Protein AF-A0A9N9EXK7-F1 (afdb_monomer_lite)

Organism: NCBI:txid144679

pLDDT: mean 86.75, std 13.84, range [35.47, 98.44]

Foldseek 3Di:
DPDDDDPDFPDDPQPDWAFLAPVDPVGDTQTQEAPADQFQQAWQAQALLLLVCQQAVDRPDDSVDDDPDRTSSHRQLNRRCVRRVNDSVPVVNSSNLRHAHDCVRLVQVSVCVVVDPDDSPDDQPGSGDQQQSVCCVWQVGSQPDRHDDPVDVVVDDPGDTPVNVVCVVPDDDDPVVPDDDVVVVLVCQAVVNDDPDDDDAWADDPPPPVDPDQTQRSAHRGGVVSVSVVSVVNVVSNCNGPCNVVDDDDDDDNHPISHDD

Radius of gyration: 20.05 Å; chains: 1; bounding box: 50×47×54 Å

Structure (mmCIF, N/CA/C/O backbone):
data_AF-A0A9N9EXK7-F1
#
_entry.id   AF-A0A9N9EXK7-F1
#
loop_
_atom_site.group_PDB
_atom_site.id
_atom_site.type_symbol
_atom_site.label_atom_id
_atom_site.label_alt_id
_atom_site.label_comp_id
_atom_site.label_asym_id
_atom_site.label_entity_id
_atom_site.label_seq_id
_atom_site.pdbx_PDB_ins_code
_atom_site.Cartn_x
_atom_site.Cartn_y
_atom_site.Cartn_z
_atom_site.occupancy
_atom_site.B_iso_or_equiv
_atom_site.auth_seq_id
_atom_site.auth_comp_id
_atom_site.auth_asym_id
_atom_site.auth_atom_id
_atom_site.pdbx_PDB_model_num
ATOM 1 N N . GLY A 1 1 ? -5.343 -25.211 12.051 1.00 44.72 1 GLY A N 1
ATOM 2 C CA . GLY A 1 1 ? -5.967 -23.873 12.049 1.00 44.72 1 GLY A CA 1
ATOM 3 C C . GLY A 1 1 ? -5.972 -23.351 10.628 1.00 44.72 1 GLY A C 1
ATOM 4 O O . GLY A 1 1 ? -5.210 -23.872 9.831 1.00 44.72 1 GLY A O 1
ATOM 5 N N . TYR A 1 2 ? -6.821 -22.376 10.306 1.00 62.03 2 TYR A N 1
ATOM 6 C CA . TYR A 1 2 ? -6.986 -21.835 8.945 1.00 62.03 2 TYR A CA 1
ATOM 7 C C . TYR A 1 2 ? -5.798 -20.986 8.436 1.00 62.03 2 TYR A C 1
ATOM 9 O O . TYR A 1 2 ? -5.825 -20.546 7.293 1.00 62.03 2 TYR A O 1
ATOM 17 N N . PHE A 1 3 ? -4.752 -20.789 9.247 1.00 68.25 3 PHE A N 1
ATOM 18 C CA . PHE A 1 3 ? -3.557 -20.023 8.888 1.00 68.25 3 PHE A CA 1
ATOM 19 C C . PHE A 1 3 ? -2.315 -20.922 8.882 1.00 68.25 3 PHE A C 1
ATOM 21 O O . PHE A 1 3 ? -2.070 -21.643 9.854 1.00 68.25 3 PHE A O 1
ATOM 28 N N . ASN A 1 4 ? -1.543 -20.868 7.793 1.00 71.12 4 ASN A N 1
ATOM 29 C CA . ASN A 1 4 ? -0.215 -21.472 7.704 1.00 71.12 4 ASN A CA 1
ATOM 30 C C . ASN A 1 4 ? 0.802 -20.462 8.239 1.00 71.12 4 ASN A C 1
ATOM 32 O O . ASN A 1 4 ? 1.051 -19.448 7.596 1.00 71.12 4 ASN A O 1
ATOM 36 N N . TYR A 1 5 ? 1.354 -20.728 9.419 1.00 76.81 5 TYR A N 1
ATOM 37 C CA . TYR A 1 5 ? 2.390 -19.889 10.017 1.00 76.81 5 TYR A CA 1
ATOM 38 C C . TYR A 1 5 ? 3.752 -20.179 9.371 1.00 76.81 5 TYR A C 1
ATOM 40 O O . TYR A 1 5 ? 4.120 -21.346 9.218 1.00 76.81 5 TYR A O 1
ATOM 48 N N . SER A 1 6 ? 4.482 -19.124 9.010 1.00 78.62 6 SER A N 1
ATOM 49 C CA . SER A 1 6 ? 5.859 -19.166 8.511 1.00 78.62 6 SER A CA 1
ATOM 50 C C . SER A 1 6 ? 6.721 -18.260 9.383 1.00 78.62 6 SER A C 1
ATOM 52 O O . SER A 1 6 ? 6.292 -17.165 9.736 1.00 78.62 6 SER A O 1
ATOM 54 N N . GLU A 1 7 ? 7.927 -18.710 9.726 1.00 76.94 7 GLU A N 1
ATOM 55 C CA . GLU A 1 7 ? 8.936 -17.850 10.364 1.00 76.94 7 GLU A CA 1
ATOM 56 C C . GLU A 1 7 ? 9.680 -16.979 9.335 1.00 76.94 7 GLU A C 1
ATOM 58 O O . GLU A 1 7 ? 10.368 -16.033 9.710 1.00 76.94 7 GLU A O 1
ATOM 63 N N . GLU A 1 8 ? 9.527 -17.280 8.041 1.00 81.62 8 GLU A N 1
ATOM 64 C CA . GLU A 1 8 ? 10.147 -16.558 6.929 1.00 81.62 8 GLU A CA 1
ATOM 65 C C . GLU A 1 8 ? 9.110 -15.730 6.158 1.00 81.62 8 GLU A C 1
ATOM 67 O O . GLU A 1 8 ? 8.006 -16.216 5.896 1.00 81.62 8 GLU A O 1
ATOM 72 N N . ILE A 1 9 ? 9.498 -14.513 5.759 1.00 81.88 9 ILE A N 1
ATOM 73 C CA . ILE A 1 9 ? 8.743 -13.643 4.845 1.00 81.88 9 ILE A CA 1
ATOM 74 C C . ILE A 1 9 ? 9.142 -13.973 3.404 1.00 81.88 9 ILE A C 1
ATOM 76 O O . ILE A 1 9 ? 10.332 -14.080 3.092 1.00 81.88 9 ILE A O 1
ATOM 80 N N . ARG A 1 10 ? 8.164 -14.076 2.501 1.00 83.38 10 ARG A N 1
ATOM 81 C CA . ARG A 1 10 ? 8.400 -14.206 1.053 1.00 83.38 10 ARG A CA 1
ATOM 82 C C . ARG A 1 10 ? 8.793 -12.865 0.421 1.00 83.38 10 ARG A C 1
ATOM 84 O O . ARG A 1 10 ? 7.998 -12.249 -0.276 1.00 83.38 10 ARG A O 1
ATOM 91 N N . GLY A 1 11 ? 10.021 -12.425 0.682 1.00 82.06 11 GLY A N 1
ATOM 92 C CA . GLY A 1 11 ? 10.575 -11.180 0.143 1.00 82.06 11 GLY A CA 1
ATOM 93 C C . GLY A 1 11 ? 11.399 -11.350 -1.138 1.00 82.06 11 GLY A C 1
ATOM 94 O O . GLY A 1 11 ? 11.601 -12.458 -1.643 1.00 82.06 11 GLY A O 1
ATOM 95 N N . LEU A 1 12 ? 11.919 -10.224 -1.632 1.00 86.25 12 LEU A N 1
ATOM 96 C CA . LEU A 1 12 ? 12.863 -10.168 -2.750 1.00 86.25 12 LEU A CA 1
ATOM 97 C C . LEU A 1 12 ? 14.204 -10.824 -2.382 1.00 86.25 12 LEU A C 1
ATOM 99 O O . LEU A 1 12 ? 14.717 -10.673 -1.272 1.00 86.25 12 LEU A O 1
ATOM 103 N N . THR A 1 13 ? 14.807 -11.531 -3.336 1.00 88.50 13 THR A N 1
ATOM 104 C CA . THR A 1 13 ? 16.096 -12.220 -3.165 1.00 88.50 13 THR A CA 1
ATOM 105 C C . THR A 1 13 ? 17.303 -11.367 -3.563 1.00 88.50 13 THR A C 1
ATOM 107 O O . THR A 1 13 ? 18.448 -11.799 -3.394 1.00 88.50 13 THR A O 1
ATOM 110 N N . GLY A 1 14 ? 17.065 -10.176 -4.123 1.00 86.62 14 GLY A N 1
ATOM 111 C CA . GLY A 1 14 ? 18.089 -9.299 -4.698 1.00 86.62 14 GLY A CA 1
ATOM 112 C C . GLY A 1 14 ? 18.540 -9.734 -6.096 1.00 86.62 14 GLY A C 1
ATOM 113 O O . GLY A 1 14 ? 19.551 -9.252 -6.605 1.00 86.62 14 GLY A O 1
ATOM 114 N N . LYS A 1 15 ? 17.819 -10.678 -6.712 1.00 93.12 15 LYS A N 1
ATOM 115 C CA . LYS A 1 15 ? 18.055 -11.143 -8.090 1.00 93.12 15 LYS A CA 1
ATOM 116 C C . LYS A 1 15 ? 16.982 -10.656 -9.052 1.00 93.12 15 LYS A C 1
ATOM 118 O O . LYS A 1 15 ? 17.140 -10.821 -10.258 1.00 93.12 15 LYS A O 1
ATOM 123 N N . GLU A 1 16 ? 15.899 -10.106 -8.523 1.00 94.62 16 GLU A N 1
ATOM 124 C CA . GLU A 1 16 ? 14.779 -9.563 -9.266 1.00 94.62 16 GLU A CA 1
ATOM 125 C C . GLU A 1 16 ? 15.232 -8.300 -9.997 1.00 94.62 16 GLU A C 1
ATOM 127 O O . GLU A 1 16 ? 15.934 -7.449 -9.448 1.00 94.62 16 GLU A O 1
ATOM 132 N N . TYR A 1 17 ? 14.875 -8.202 -11.272 1.00 96.00 17 TYR A N 1
ATOM 133 C CA . TYR A 1 17 ? 15.221 -7.066 -12.111 1.00 96.00 17 TYR A CA 1
ATOM 134 C C . TYR A 1 17 ? 14.136 -6.833 -13.148 1.00 96.00 17 TYR A C 1
ATOM 136 O O . TYR A 1 17 ? 13.383 -7.739 -13.506 1.00 96.00 17 TYR A O 1
ATOM 144 N N . ASN A 1 18 ? 14.088 -5.618 -13.676 1.00 96.50 18 ASN A N 1
ATOM 145 C CA . ASN A 1 18 ? 13.305 -5.274 -14.853 1.00 96.50 18 ASN A CA 1
ATOM 146 C C . ASN A 1 18 ? 14.211 -4.668 -15.926 1.00 96.50 18 ASN A C 1
ATOM 148 O O . ASN A 1 18 ? 15.294 -4.143 -15.651 1.00 96.50 18 ASN A O 1
ATOM 152 N N . LEU A 1 19 ? 13.751 -4.753 -17.170 1.00 95.25 19 LEU A N 1
ATOM 153 C CA . LEU A 1 19 ? 14.339 -4.044 -18.300 1.00 95.25 19 LEU A CA 1
ATOM 154 C C . LEU A 1 19 ? 13.561 -2.740 -18.515 1.00 95.25 19 LEU A C 1
ATOM 156 O O . LEU A 1 19 ? 12.349 -2.696 -18.327 1.00 95.25 19 LEU A O 1
ATOM 160 N N . LEU A 1 20 ? 14.234 -1.691 -18.995 1.00 91.75 20 LEU A N 1
ATOM 161 C CA . LEU A 1 20 ? 13.574 -0.438 -19.418 1.00 91.75 20 LEU A CA 1
ATOM 162 C C . LEU A 1 20 ? 12.633 -0.624 -20.625 1.00 91.75 20 LEU A C 1
ATOM 164 O O . LEU A 1 20 ? 11.800 0.231 -20.943 1.00 91.75 20 LEU A O 1
ATOM 168 N N . ASP A 1 21 ? 12.823 -1.716 -21.361 1.00 91.88 21 ASP A N 1
ATOM 169 C CA . ASP A 1 21 ? 11.974 -2.128 -22.466 1.00 91.88 21 ASP A CA 1
ATOM 170 C C . ASP A 1 21 ? 11.952 -3.653 -22.528 1.00 91.88 21 ASP A C 1
ATOM 172 O O . ASP A 1 21 ? 12.964 -4.286 -22.838 1.00 91.88 21 ASP A O 1
ATOM 176 N N . THR A 1 22 ? 10.793 -4.243 -22.249 1.00 92.62 22 THR A N 1
ATOM 177 C CA . THR A 1 22 ? 10.599 -5.699 -22.246 1.00 92.62 22 THR A CA 1
ATOM 178 C C . THR A 1 22 ? 10.818 -6.330 -23.620 1.00 92.62 22 THR A C 1
ATOM 180 O O . THR A 1 22 ? 11.080 -7.528 -23.713 1.00 92.62 22 THR A O 1
ATOM 183 N N . LYS A 1 23 ? 10.773 -5.539 -24.702 1.00 93.06 23 LYS A N 1
ATOM 184 C CA . LYS A 1 23 ? 11.043 -6.001 -26.072 1.00 93.06 23 LYS A CA 1
ATOM 185 C C . LYS A 1 23 ? 12.529 -6.000 -26.427 1.00 93.06 23 LYS A C 1
ATOM 187 O O . LYS A 1 23 ? 12.889 -6.538 -27.473 1.00 93.06 23 LYS A O 1
ATOM 192 N N . ASN A 1 24 ? 13.390 -5.408 -25.597 1.00 93.56 24 ASN A N 1
ATOM 193 C CA . ASN A 1 24 ? 14.835 -5.391 -25.805 1.00 93.56 24 ASN A CA 1
ATOM 194 C C . ASN A 1 24 ? 15.545 -6.313 -24.796 1.00 93.56 24 ASN A C 1
ATOM 196 O O . ASN A 1 24 ? 16.003 -5.833 -23.758 1.00 93.56 24 ASN A O 1
ATOM 200 N N . PRO A 1 25 ? 15.715 -7.615 -25.099 1.00 88.88 25 PRO A N 1
ATOM 201 C CA . PRO A 1 25 ? 16.327 -8.570 -24.170 1.00 88.88 25 PRO A CA 1
ATOM 202 C C . PRO A 1 25 ? 17.814 -8.301 -23.890 1.00 88.88 25 PRO A C 1
ATOM 204 O O . PRO A 1 25 ? 18.369 -8.870 -22.958 1.00 88.88 25 PRO A O 1
ATOM 207 N N . ASN A 1 26 ? 18.462 -7.438 -24.681 1.00 92.44 26 ASN A N 1
ATOM 208 C CA . ASN A 1 26 ? 19.847 -7.010 -24.470 1.00 92.44 26 ASN A CA 1
ATOM 209 C C . ASN A 1 26 ? 19.936 -5.681 -23.694 1.00 92.44 26 ASN A C 1
ATOM 211 O O . ASN A 1 26 ? 21.000 -5.061 -23.652 1.00 92.44 26 ASN A O 1
ATOM 215 N N . GLY A 1 27 ? 18.813 -5.193 -23.159 1.00 89.38 27 GLY A N 1
ATOM 216 C CA . GLY A 1 27 ? 18.756 -3.984 -22.349 1.00 89.38 27 GLY A CA 1
ATOM 217 C C . GLY A 1 27 ? 19.508 -4.124 -21.024 1.00 89.38 27 GLY A C 1
ATOM 218 O O . GLY A 1 27 ? 19.871 -5.215 -20.592 1.00 89.38 27 GLY A O 1
ATOM 219 N N . GLN A 1 28 ? 19.742 -2.990 -20.367 1.00 91.50 28 GLN A N 1
ATOM 220 C CA . GLN A 1 28 ? 20.322 -2.980 -19.029 1.00 91.50 28 GLN A CA 1
ATOM 221 C C . GLN A 1 28 ? 19.331 -3.574 -18.021 1.00 91.50 28 GLN A C 1
ATOM 223 O O . GLN A 1 28 ? 18.196 -3.105 -17.924 1.00 91.50 28 GLN A O 1
ATOM 228 N N . ASN A 1 29 ? 19.796 -4.540 -17.228 1.00 95.19 29 ASN A N 1
ATOM 229 C CA . ASN A 1 29 ? 19.079 -5.003 -16.045 1.00 95.19 29 ASN A CA 1
ATOM 230 C C . ASN A 1 29 ? 19.124 -3.919 -14.969 1.00 95.19 29 ASN A C 1
ATOM 232 O O . ASN A 1 29 ? 20.206 -3.503 -14.542 1.00 95.19 29 ASN A O 1
ATOM 236 N N . ILE A 1 30 ? 17.953 -3.502 -14.511 1.00 95.56 30 ILE A N 1
ATOM 237 C CA . ILE A 1 30 ? 17.793 -2.640 -13.347 1.00 95.56 30 ILE A CA 1
ATOM 238 C C . ILE A 1 30 ? 17.241 -3.518 -12.233 1.00 95.56 30 ILE A C 1
ATOM 240 O O . ILE A 1 30 ? 16.109 -3.996 -12.306 1.00 95.56 30 ILE A O 1
ATOM 244 N N . TYR A 1 31 ? 18.096 -3.797 -11.257 1.00 95.31 31 TYR A N 1
ATOM 245 C CA . TYR A 1 31 ? 17.783 -4.690 -10.151 1.00 95.31 31 TYR A CA 1
ATOM 246 C C . TYR A 1 31 ? 16.936 -3.983 -9.109 1.00 95.31 31 TYR A C 1
ATOM 248 O O . TYR A 1 31 ? 17.110 -2.782 -8.890 1.00 95.31 31 TYR A O 1
ATOM 256 N N . ALA A 1 32 ? 16.078 -4.756 -8.450 1.00 94.12 32 ALA A N 1
ATOM 257 C CA . ALA A 1 32 ? 15.441 -4.295 -7.239 1.00 94.12 32 ALA A CA 1
ATOM 258 C C . ALA A 1 32 ? 16.502 -4.037 -6.161 1.00 94.12 32 ALA A C 1
ATOM 260 O O . ALA A 1 32 ? 17.458 -4.808 -6.012 1.00 94.12 32 ALA A O 1
ATOM 261 N N . THR A 1 33 ? 16.366 -2.931 -5.438 1.00 92.56 33 THR A N 1
ATOM 262 C CA . THR A 1 33 ? 17.304 -2.550 -4.373 1.00 92.56 33 THR A CA 1
ATOM 263 C C . THR A 1 33 ? 16.555 -2.205 -3.100 1.00 92.56 33 THR A C 1
ATOM 265 O O . THR A 1 33 ? 15.336 -2.134 -3.102 1.00 92.56 33 THR A O 1
ATOM 268 N N . ASN A 1 34 ? 17.277 -1.977 -2.008 1.00 92.00 34 ASN A N 1
ATOM 269 C CA . ASN A 1 34 ? 16.694 -1.496 -0.761 1.00 92.00 34 ASN A CA 1
ATOM 270 C C . ASN A 1 34 ? 16.978 -0.002 -0.522 1.00 92.00 34 ASN A C 1
ATOM 272 O O . ASN A 1 34 ? 17.061 0.430 0.619 1.00 92.00 34 ASN A O 1
ATOM 276 N N . ASP A 1 35 ? 17.191 0.786 -1.579 1.00 91.31 35 ASP A N 1
ATOM 277 C CA . ASP A 1 35 ? 17.545 2.207 -1.480 1.00 91.31 35 ASP A CA 1
ATOM 278 C C . ASP A 1 35 ? 16.344 3.128 -1.778 1.00 91.31 35 ASP A C 1
ATOM 280 O O . ASP A 1 35 ? 16.475 4.128 -2.495 1.00 91.31 35 ASP A O 1
ATOM 284 N N . ALA A 1 36 ? 15.154 2.773 -1.278 1.00 92.94 36 ALA A N 1
ATOM 285 C CA . ALA A 1 36 ? 13.968 3.619 -1.404 1.00 92.94 36 ALA A CA 1
ATOM 286 C C . ALA A 1 36 ? 14.151 4.956 -0.678 1.00 92.94 36 ALA A C 1
ATOM 288 O O . ALA A 1 36 ? 14.926 5.096 0.272 1.00 92.94 36 ALA A O 1
ATOM 289 N N . VAL A 1 37 ? 13.428 5.963 -1.154 1.00 92.69 37 VAL A N 1
ATOM 290 C CA . VAL A 1 37 ? 13.431 7.311 -0.589 1.00 92.69 37 VAL A CA 1
ATOM 291 C C . VAL A 1 37 ? 12.061 7.610 -0.006 1.00 92.69 37 VAL A C 1
ATOM 293 O O . VAL A 1 37 ? 11.047 7.207 -0.559 1.00 92.69 37 VAL A O 1
ATOM 296 N N . TYR A 1 38 ? 12.015 8.359 1.096 1.00 93.44 38 TYR A N 1
ATOM 297 C CA . TYR A 1 38 ? 10.746 8.682 1.757 1.00 93.44 38 TYR A CA 1
ATOM 298 C C . TYR A 1 38 ? 9.786 9.501 0.897 1.00 93.44 38 TYR A C 1
ATOM 300 O O . TYR A 1 38 ? 8.597 9.493 1.178 1.00 93.44 38 TYR A O 1
ATOM 308 N N . VAL A 1 39 ? 10.292 10.240 -0.091 1.00 92.62 39 VAL A N 1
ATOM 309 C CA . VAL A 1 39 ? 9.495 11.083 -0.983 1.00 92.62 39 VAL A CA 1
ATOM 310 C C . VAL A 1 39 ? 9.886 10.755 -2.415 1.00 92.62 39 VAL A C 1
ATOM 312 O O . VAL A 1 39 ? 10.963 11.155 -2.866 1.00 92.62 39 VAL A O 1
ATOM 315 N N . ASP A 1 40 ? 9.011 10.042 -3.117 1.00 90.31 40 ASP A N 1
ATOM 316 C CA . ASP A 1 40 ? 9.115 9.851 -4.560 1.00 90.31 40 ASP A CA 1
ATOM 317 C C . ASP A 1 40 ? 8.285 10.932 -5.266 1.00 90.31 40 ASP A C 1
ATOM 319 O O . ASP A 1 40 ? 7.097 11.053 -4.981 1.00 90.31 40 ASP A O 1
ATOM 323 N N . PRO A 1 41 ? 8.858 11.776 -6.140 1.00 89.56 41 PRO A N 1
ATOM 324 C CA . PRO A 1 41 ? 8.077 12.784 -6.856 1.00 89.56 41 PRO A CA 1
ATOM 325 C C . PRO A 1 41 ? 7.053 12.204 -7.843 1.00 89.56 41 PRO A C 1
ATOM 327 O O . PRO A 1 41 ? 6.197 12.957 -8.311 1.00 89.56 41 PRO A O 1
ATOM 330 N N . ASP A 1 42 ? 7.161 10.923 -8.192 1.00 92.06 42 ASP A N 1
ATOM 331 C CA . ASP A 1 42 ? 6.394 10.304 -9.266 1.00 92.06 42 ASP A CA 1
ATOM 332 C C . ASP A 1 42 ? 5.494 9.182 -8.769 1.00 92.06 42 ASP A C 1
ATOM 334 O O . ASP A 1 42 ? 5.924 8.290 -8.048 1.00 92.06 42 ASP A O 1
ATOM 338 N N . ASP A 1 43 ? 4.247 9.210 -9.230 1.00 89.62 43 ASP A N 1
ATOM 339 C CA . ASP A 1 43 ? 3.257 8.175 -8.960 1.00 89.62 43 ASP A CA 1
ATOM 340 C C . ASP A 1 43 ? 3.278 7.109 -10.076 1.00 89.62 43 ASP A C 1
ATOM 342 O O . ASP A 1 43 ? 3.025 7.429 -11.251 1.00 89.62 43 ASP A O 1
ATOM 346 N N . PRO A 1 44 ? 3.620 5.844 -9.776 1.00 91.94 44 PRO A N 1
ATOM 347 C CA . PRO A 1 44 ? 3.483 4.750 -10.721 1.00 91.94 44 PRO A CA 1
ATOM 348 C C . PRO A 1 44 ? 2.025 4.509 -11.085 1.00 91.94 44 PRO A C 1
ATOM 350 O O . PRO A 1 44 ? 1.125 4.638 -10.268 1.00 91.94 44 PRO A O 1
ATOM 353 N N . GLY A 1 45 ? 1.774 4.099 -12.329 1.00 91.56 45 GLY A N 1
ATOM 354 C CA . GLY A 1 45 ? 0.413 3.750 -12.722 1.00 91.56 45 GLY A CA 1
ATOM 355 C C . GLY A 1 45 ? -0.120 2.582 -11.898 1.00 91.56 45 GLY A C 1
ATOM 356 O O . GLY A 1 45 ? 0.442 1.489 -11.921 1.00 91.56 45 GLY A O 1
ATOM 357 N N . HIS A 1 46 ? -1.239 2.801 -11.224 1.00 92.38 46 HIS A N 1
ATOM 358 C CA . HIS A 1 46 ? -1.968 1.801 -10.439 1.00 92.38 46 HIS A CA 1
ATOM 359 C C . HIS A 1 46 ? -3.347 1.482 -11.035 1.00 92.38 46 HIS A C 1
ATOM 361 O O . HIS A 1 46 ? -4.142 0.741 -10.461 1.00 92.38 46 HIS A O 1
ATOM 367 N N . GLY A 1 47 ? -3.630 1.962 -12.250 1.00 93.06 47 GLY A N 1
ATOM 368 C CA . GLY A 1 47 ? -4.798 1.542 -13.016 1.00 93.06 47 GLY A CA 1
ATOM 369 C C . GLY A 1 47 ? -4.685 0.086 -13.474 1.00 93.06 47 GLY A C 1
ATOM 370 O O . GLY A 1 47 ? -3.596 -0.401 -13.762 1.00 93.06 47 GLY A O 1
ATOM 371 N N . ILE A 1 48 ? -5.819 -0.609 -13.634 1.00 94.00 48 ILE A N 1
ATOM 372 C CA . ILE A 1 48 ? -5.844 -2.018 -14.080 1.00 94.00 48 ILE A CA 1
ATOM 373 C C . ILE A 1 48 ? -4.963 -2.289 -15.325 1.00 94.00 48 ILE A C 1
ATOM 375 O O . ILE A 1 48 ? -4.242 -3.289 -15.330 1.00 94.00 48 ILE A O 1
ATOM 379 N N . PRO A 1 49 ? -4.961 -1.444 -16.381 1.00 94.62 49 PRO A N 1
ATOM 380 C CA . PRO A 1 49 ? -4.065 -1.643 -17.523 1.00 94.62 49 PRO A CA 1
ATOM 381 C C . PRO A 1 49 ? -2.577 -1.530 -17.178 1.00 94.62 49 PRO A C 1
ATOM 383 O O . PRO A 1 49 ? -1.765 -2.248 -17.759 1.00 94.62 49 PRO A O 1
ATOM 386 N N . ASP A 1 50 ? -2.220 -0.650 -16.242 1.00 94.94 50 ASP A N 1
ATOM 387 C CA . ASP A 1 50 ? -0.842 -0.453 -15.799 1.00 94.94 50 ASP A CA 1
ATOM 388 C C . ASP A 1 50 ? -0.369 -1.662 -14.983 1.00 94.94 50 ASP A C 1
ATOM 390 O O . ASP A 1 50 ? 0.677 -2.230 -15.289 1.00 94.94 50 ASP A O 1
ATOM 394 N N . VAL A 1 51 ? -1.181 -2.148 -14.036 1.00 94.50 51 VAL A N 1
ATOM 395 C CA . VAL A 1 51 ? -0.853 -3.351 -13.245 1.00 94.50 51 VAL A CA 1
ATOM 396 C C . VAL A 1 51 ? -0.743 -4.589 -14.133 1.00 94.50 51 VAL A C 1
ATOM 398 O O . VAL A 1 51 ? 0.147 -5.422 -13.958 1.00 94.50 51 VAL A O 1
ATOM 401 N N . TYR A 1 52 ? -1.606 -4.702 -15.145 1.00 95.44 52 TYR A N 1
ATOM 402 C CA . TYR A 1 52 ? -1.497 -5.772 -16.131 1.00 95.44 52 TYR A CA 1
ATOM 403 C C . TYR A 1 52 ? -0.169 -5.705 -16.900 1.00 95.44 52 TYR A C 1
ATOM 405 O O . TYR A 1 52 ? 0.497 -6.730 -17.070 1.00 95.44 52 TYR A O 1
ATOM 413 N N . GLU A 1 53 ? 0.249 -4.515 -17.345 1.00 95.88 53 GLU A N 1
ATOM 414 C CA . GLU A 1 53 ? 1.556 -4.310 -17.980 1.00 95.88 53 GLU A CA 1
ATOM 415 C C . GLU A 1 53 ? 2.703 -4.672 -17.025 1.00 95.88 53 GLU A C 1
ATOM 417 O O . GLU A 1 53 ? 3.615 -5.382 -17.438 1.00 95.88 53 GLU A O 1
ATOM 422 N N . GLN A 1 54 ? 2.636 -4.276 -15.753 1.00 95.81 54 GLN A N 1
ATOM 423 C CA . GLN A 1 54 ? 3.654 -4.567 -14.733 1.00 95.81 54 GLN A CA 1
ATOM 424 C C . GLN A 1 54 ? 3.856 -6.072 -14.525 1.00 95.81 54 GLN A C 1
ATOM 426 O O . GLN A 1 54 ? 4.980 -6.576 -14.601 1.00 95.81 54 GLN A O 1
ATOM 431 N N . ILE A 1 55 ? 2.754 -6.805 -14.351 1.00 95.31 55 ILE A N 1
ATOM 432 C CA . ILE A 1 55 ? 2.765 -8.252 -14.119 1.00 95.31 55 ILE A CA 1
ATOM 433 C C . ILE A 1 55 ? 3.232 -9.007 -15.374 1.00 95.31 55 ILE A C 1
ATOM 435 O O . ILE A 1 55 ? 4.032 -9.940 -15.285 1.00 95.31 55 ILE A O 1
ATOM 439 N N . THR A 1 56 ? 2.740 -8.627 -16.556 1.00 95.88 56 THR A N 1
ATOM 440 C CA . THR A 1 56 ? 2.952 -9.407 -17.792 1.00 95.88 56 THR A CA 1
ATOM 441 C C . THR A 1 56 ? 4.153 -8.965 -18.622 1.00 95.88 56 THR A C 1
ATOM 443 O O . THR A 1 56 ? 4.637 -9.735 -19.450 1.00 95.88 56 THR A O 1
ATOM 446 N N . GLY A 1 57 ? 4.611 -7.725 -18.455 1.00 95.50 57 GLY A N 1
ATOM 447 C CA . GLY A 1 57 ? 5.555 -7.063 -19.354 1.00 95.50 57 GLY A CA 1
ATOM 448 C C . GLY A 1 57 ? 4.969 -6.664 -20.715 1.00 95.50 57 GLY A C 1
ATOM 449 O O . GLY A 1 57 ? 5.718 -6.232 -21.594 1.00 95.50 57 GLY A O 1
ATOM 450 N N . ILE A 1 58 ? 3.658 -6.828 -20.935 1.00 95.12 58 ILE A N 1
ATOM 451 C CA . ILE A 1 58 ? 3.005 -6.567 -22.223 1.00 95.12 58 ILE A CA 1
ATOM 452 C C . ILE A 1 58 ? 2.375 -5.175 -22.209 1.00 95.12 58 ILE A C 1
ATOM 454 O O . ILE A 1 58 ? 1.224 -4.991 -21.810 1.00 95.12 58 ILE A O 1
ATOM 458 N N . GLN A 1 59 ? 3.118 -4.197 -22.723 1.00 94.06 59 GLN A N 1
ATOM 459 C CA . GLN A 1 59 ? 2.600 -2.846 -22.917 1.00 94.06 59 GLN A CA 1
ATOM 460 C C . GLN A 1 59 ? 1.361 -2.839 -23.824 1.00 94.06 59 GLN A C 1
ATOM 462 O O . GLN A 1 59 ? 1.411 -3.311 -24.965 1.00 94.06 59 GLN A O 1
ATOM 467 N N . GLY A 1 60 ? 0.267 -2.254 -23.325 1.00 91.88 60 GLY A N 1
ATOM 468 C CA . GLY A 1 60 ? -1.010 -2.155 -24.040 1.00 91.88 60 GLY A CA 1
ATOM 469 C C . GLY A 1 60 ? -1.769 -3.480 -24.174 1.00 91.88 60 GLY A C 1
ATOM 470 O O . GLY A 1 60 ? -2.634 -3.595 -25.042 1.00 91.88 60 GLY A O 1
ATOM 471 N N . GLY A 1 61 ? -1.433 -4.489 -23.364 1.00 92.06 61 GLY A N 1
ATOM 472 C CA . GLY A 1 61 ? -2.195 -5.732 -23.302 1.00 92.06 61 GLY A CA 1
ATOM 473 C C . GLY A 1 61 ? -3.620 -5.519 -22.781 1.00 92.06 61 GLY A C 1
ATOM 474 O O . GLY A 1 61 ? -3.889 -4.567 -22.054 1.00 92.06 61 GLY A O 1
ATOM 475 N N . ASP A 1 62 ? -4.541 -6.404 -23.168 1.00 94.38 62 ASP A N 1
ATOM 476 C CA . ASP A 1 62 ? -5.929 -6.375 -22.695 1.00 94.38 62 ASP A CA 1
ATOM 477 C C . ASP A 1 62 ? -6.026 -7.046 -21.314 1.00 94.38 62 ASP A C 1
ATOM 479 O O . ASP A 1 62 ? -5.855 -8.269 -21.253 1.00 94.38 62 ASP A O 1
ATOM 483 N N . PRO A 1 63 ? -6.362 -6.311 -20.233 1.00 92.88 63 PRO A N 1
ATOM 484 C CA . PRO A 1 63 ? -6.420 -6.864 -18.878 1.00 92.88 63 PRO A CA 1
ATOM 485 C C . PRO A 1 63 ? -7.486 -7.941 -18.666 1.00 92.88 63 PRO A C 1
ATOM 487 O O . PRO A 1 63 ? -7.499 -8.612 -17.638 1.00 92.88 63 PRO A O 1
ATOM 490 N N . ARG A 1 64 ? -8.392 -8.126 -19.631 1.00 92.00 64 ARG A N 1
ATOM 491 C CA . ARG A 1 64 ? -9.382 -9.213 -19.626 1.00 92.00 64 ARG A CA 1
ATOM 492 C C . ARG A 1 64 ? -8.792 -10.538 -20.105 1.00 92.00 64 ARG A C 1
ATOM 494 O O . ARG A 1 64 ? -9.454 -11.570 -20.006 1.00 92.00 64 ARG A O 1
ATOM 501 N N . THR A 1 65 ? -7.577 -10.518 -20.649 1.00 94.31 65 THR A N 1
ATOM 502 C CA . THR A 1 65 ? -6.866 -11.719 -21.088 1.00 94.31 65 THR A CA 1
ATOM 503 C C . THR A 1 65 ? -6.324 -12.459 -19.864 1.00 94.31 65 THR A C 1
ATOM 505 O O . THR A 1 65 ? -5.537 -11.881 -19.115 1.00 94.31 65 THR A O 1
ATOM 508 N N . PRO A 1 66 ? -6.696 -13.733 -19.638 1.00 91.75 66 PRO A N 1
ATOM 509 C CA . PRO A 1 66 ? -6.168 -14.495 -18.514 1.00 91.75 66 PRO A CA 1
ATOM 510 C C . PRO A 1 66 ? -4.649 -14.660 -18.601 1.00 91.75 66 PRO A C 1
ATOM 512 O O . PRO A 1 66 ? -4.116 -15.076 -19.631 1.00 91.75 66 PRO A O 1
ATOM 515 N N . ILE A 1 67 ? -3.961 -14.400 -17.492 1.00 91.88 67 ILE A N 1
ATOM 516 C CA . ILE A 1 67 ? -2.532 -14.682 -17.353 1.00 91.88 67 ILE A CA 1
ATOM 517 C C . ILE A 1 67 ? -2.372 -16.188 -17.127 1.00 91.88 67 ILE A C 1
ATOM 519 O O . ILE A 1 67 ? -2.864 -16.739 -16.143 1.00 91.88 67 ILE A O 1
ATOM 523 N N . THR A 1 68 ? -1.703 -16.870 -18.055 1.00 91.19 68 THR A N 1
ATOM 524 C CA . THR A 1 68 ? -1.441 -18.312 -17.966 1.00 91.19 68 THR A CA 1
ATOM 525 C C . THR A 1 68 ? -0.014 -18.577 -17.497 1.00 91.19 68 THR A C 1
ATOM 527 O O . THR A 1 68 ? 0.929 -18.076 -18.106 1.00 91.19 68 THR A O 1
ATOM 530 N N . GLY A 1 69 ? 0.155 -19.427 -16.482 1.00 93.44 69 GLY A N 1
ATOM 531 C CA . GLY A 1 69 ? 1.469 -19.740 -15.909 1.00 93.44 69 GLY A CA 1
ATOM 532 C C . GLY A 1 69 ? 1.929 -18.711 -14.873 1.00 93.44 69 GLY A C 1
ATOM 533 O O . GLY A 1 69 ? 1.128 -17.923 -14.376 1.00 93.44 69 GLY A O 1
ATOM 534 N N . VAL A 1 70 ? 3.216 -18.753 -14.519 1.00 93.12 70 VAL A N 1
ATOM 535 C CA . VAL A 1 70 ? 3.819 -17.778 -13.598 1.00 93.12 70 VAL A CA 1
ATOM 536 C C . VAL A 1 70 ? 4.164 -16.516 -14.396 1.00 93.12 70 VAL A C 1
ATOM 538 O O . VAL A 1 70 ? 4.958 -16.620 -15.336 1.00 93.12 70 VAL A O 1
ATOM 541 N N . PRO A 1 71 ? 3.571 -15.349 -14.081 1.00 94.00 71 PRO A N 1
ATOM 542 C CA . PRO A 1 71 ? 3.894 -14.114 -14.780 1.00 94.00 71 PRO A CA 1
ATOM 543 C C . PRO A 1 71 ? 5.353 -13.697 -14.544 1.00 94.00 71 PRO A C 1
ATOM 545 O O . PRO A 1 71 ? 5.910 -13.982 -13.483 1.00 94.00 71 PRO A O 1
ATOM 548 N N . PRO A 1 72 ? 5.980 -13.009 -15.513 1.00 93.81 72 PRO A N 1
ATOM 549 C CA . PRO A 1 72 ? 7.390 -12.640 -15.433 1.00 93.81 72 PRO A CA 1
ATOM 550 C C . PRO A 1 72 ? 7.678 -11.471 -14.484 1.00 93.81 72 PRO A C 1
ATOM 552 O O . PRO A 1 72 ? 8.840 -11.279 -14.141 1.00 93.81 72 PRO A O 1
ATOM 555 N N . MET A 1 73 ? 6.666 -10.686 -14.085 1.00 95.00 73 MET A N 1
ATOM 556 C CA . MET A 1 73 ? 6.830 -9.509 -13.218 1.00 95.00 73 MET A CA 1
ATOM 557 C C . MET A 1 73 ? 7.833 -8.491 -13.796 1.00 95.00 73 MET A C 1
ATOM 559 O O . MET A 1 73 ? 8.667 -7.936 -13.086 1.00 95.00 73 MET A O 1
ATOM 563 N N . SER A 1 74 ? 7.806 -8.294 -15.120 1.00 95.31 74 SER A N 1
ATOM 564 C CA . SER A 1 74 ? 8.891 -7.641 -15.869 1.00 95.31 74 SER A CA 1
ATOM 565 C C . SER A 1 74 ? 8.575 -6.237 -16.398 1.00 95.31 74 SER A C 1
ATOM 567 O O . SER A 1 74 ? 9.396 -5.681 -17.128 1.00 95.31 74 SER A O 1
ATOM 569 N N . GLY A 1 75 ? 7.380 -5.700 -16.129 1.00 95.69 75 GLY A N 1
ATOM 570 C CA . GLY A 1 75 ? 6.883 -4.467 -16.751 1.00 95.69 75 GLY A CA 1
ATOM 571 C C . GLY A 1 75 ? 6.908 -3.203 -15.887 1.00 95.69 75 GLY A C 1
ATOM 572 O O . GLY A 1 75 ? 6.480 -2.160 -16.373 1.00 95.69 75 GLY A O 1
ATOM 573 N N . PHE A 1 76 ? 7.388 -3.257 -14.643 1.00 95.75 76 PHE A N 1
AT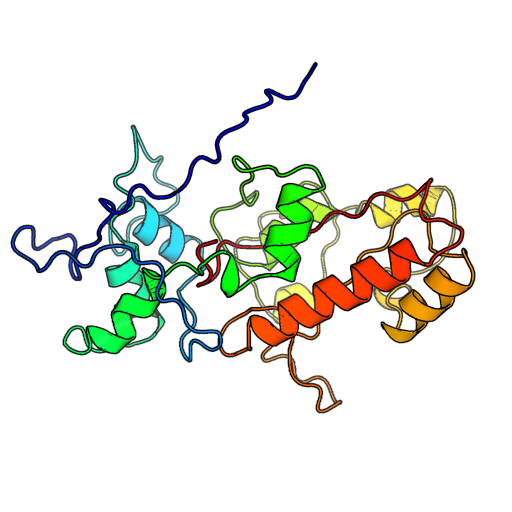OM 574 C CA . PHE A 1 76 ? 7.373 -2.138 -13.690 1.00 95.75 76 PHE A CA 1
ATOM 575 C C . PHE A 1 76 ? 8.056 -0.884 -14.234 1.00 95.75 76 PHE A C 1
ATOM 577 O O . PHE A 1 76 ? 7.426 0.167 -14.330 1.00 95.75 76 PHE A O 1
ATOM 584 N N . LEU A 1 77 ? 9.299 -0.998 -14.707 1.00 95.44 77 LEU A N 1
ATOM 585 C CA . LEU A 1 77 ? 10.036 0.148 -15.261 1.00 95.44 77 LEU A CA 1
ATOM 586 C C . LEU A 1 77 ? 9.423 0.708 -16.542 1.00 95.44 77 LEU A C 1
ATOM 588 O O . LEU A 1 77 ? 9.398 1.922 -16.741 1.00 95.44 77 LEU A O 1
ATOM 592 N N . GLN A 1 78 ? 8.956 -0.172 -17.429 1.00 94.44 78 GLN A N 1
ATOM 593 C CA . GLN A 1 78 ? 8.343 0.232 -18.692 1.00 94.44 78 GLN A CA 1
ATOM 594 C C . GLN A 1 78 ? 7.031 0.984 -18.446 1.00 94.44 78 GLN A C 1
ATOM 596 O O . GLN A 1 78 ? 6.833 2.064 -19.012 1.00 94.44 78 GLN A O 1
ATOM 601 N N . SER A 1 79 ? 6.181 0.435 -17.573 1.00 95.50 79 SER A N 1
ATOM 602 C CA . SER A 1 79 ? 4.938 1.062 -17.138 1.00 95.50 79 SER A CA 1
ATOM 603 C C . SER A 1 79 ? 5.227 2.407 -16.480 1.00 95.50 79 SER A C 1
ATOM 605 O O . SER A 1 79 ? 4.633 3.406 -16.874 1.00 95.50 79 SER A O 1
ATOM 607 N N . PHE A 1 80 ? 6.178 2.459 -15.543 1.00 95.25 80 PHE A N 1
ATOM 608 C CA . PHE A 1 80 ? 6.513 3.675 -14.802 1.00 95.25 80 PHE A CA 1
ATOM 609 C C . PHE A 1 80 ? 7.025 4.798 -15.705 1.00 95.25 80 PHE A C 1
ATOM 611 O O . PHE A 1 80 ? 6.530 5.923 -15.642 1.00 95.25 80 PHE A O 1
ATOM 618 N N . ALA A 1 81 ? 7.945 4.487 -16.626 1.00 95.00 81 ALA A N 1
ATOM 619 C CA . ALA A 1 81 ? 8.442 5.460 -17.597 1.00 95.00 81 ALA A CA 1
ATOM 620 C C . ALA A 1 81 ? 7.309 6.092 -18.416 1.00 95.00 81 ALA A C 1
ATOM 622 O O . ALA A 1 81 ? 7.334 7.289 -18.707 1.00 95.00 81 ALA A O 1
ATOM 623 N N . ARG A 1 82 ? 6.302 5.291 -18.779 1.00 93.88 82 ARG A N 1
ATOM 624 C CA . ARG A 1 82 ? 5.130 5.752 -19.522 1.00 93.88 82 ARG A CA 1
ATOM 625 C C . ARG A 1 82 ? 4.199 6.594 -18.652 1.00 93.88 82 ARG A C 1
ATOM 627 O O . ARG A 1 82 ? 3.789 7.662 -19.099 1.00 93.88 82 ARG A O 1
ATOM 634 N N . THR A 1 83 ? 3.831 6.116 -17.466 1.00 92.56 83 THR A N 1
ATOM 635 C CA . THR A 1 83 ? 2.794 6.738 -16.624 1.00 92.56 83 THR A CA 1
ATOM 636 C C . THR A 1 83 ? 3.275 8.049 -16.018 1.00 92.56 83 THR A C 1
ATOM 638 O O . THR A 1 83 ? 2.556 9.041 -16.081 1.00 92.56 83 THR A O 1
ATOM 641 N N . ALA A 1 84 ? 4.522 8.087 -15.549 1.00 92.94 84 ALA A N 1
ATOM 642 C CA . ALA A 1 84 ? 5.152 9.290 -15.010 1.00 92.94 84 ALA A CA 1
ATOM 643 C C . ALA A 1 84 ? 5.769 10.194 -16.101 1.00 92.94 84 ALA A C 1
ATOM 645 O O . ALA A 1 84 ? 6.339 11.243 -15.801 1.00 92.94 84 ALA A O 1
ATOM 646 N N . ASN A 1 85 ? 5.661 9.811 -17.383 1.00 94.69 85 ASN A N 1
ATOM 647 C CA . ASN A 1 85 ? 6.232 10.536 -18.525 1.00 94.69 85 ASN A CA 1
ATOM 648 C C . ASN A 1 85 ? 7.735 10.852 -18.343 1.00 94.69 85 ASN A C 1
ATOM 650 O O . ASN A 1 85 ? 8.206 11.967 -18.593 1.00 94.69 85 ASN A O 1
ATOM 654 N N . ILE A 1 86 ? 8.498 9.856 -17.887 1.00 94.75 86 ILE A N 1
ATOM 655 C CA . ILE A 1 86 ? 9.936 9.966 -17.636 1.00 94.75 86 ILE A CA 1
ATOM 656 C C . ILE A 1 86 ? 10.700 9.501 -18.878 1.00 94.75 86 ILE A C 1
ATOM 658 O O . ILE A 1 86 ? 10.419 8.456 -19.470 1.00 94.75 86 ILE A O 1
ATOM 662 N N . ASN A 1 87 ? 11.713 10.269 -19.284 1.00 94.06 87 ASN A N 1
ATOM 663 C CA . ASN A 1 87 ? 12.581 9.869 -20.386 1.00 94.06 87 ASN A CA 1
ATOM 664 C C . ASN A 1 87 ? 13.343 8.585 -20.015 1.00 94.06 87 ASN A C 1
ATOM 666 O O . ASN A 1 87 ? 13.993 8.536 -18.976 1.00 94.06 87 ASN A O 1
ATOM 670 N N . LYS A 1 88 ? 13.338 7.576 -20.896 1.00 91.25 88 LYS A N 1
ATOM 671 C CA . LYS A 1 88 ? 14.041 6.296 -20.690 1.00 91.25 88 LYS A CA 1
ATOM 672 C C . LYS A 1 88 ? 15.549 6.434 -20.426 1.00 91.25 88 LYS A C 1
ATOM 674 O O . LYS A 1 88 ? 16.155 5.493 -19.926 1.00 91.25 88 LYS A O 1
ATOM 679 N N . THR A 1 89 ? 16.170 7.568 -20.757 1.00 92.88 89 THR A N 1
ATOM 680 C CA . THR A 1 89 ? 17.577 7.839 -20.415 1.00 92.88 89 THR A CA 1
ATOM 681 C C . THR A 1 89 ? 17.783 8.247 -18.954 1.00 92.88 89 THR A C 1
ATOM 683 O O . THR A 1 89 ? 18.909 8.183 -18.468 1.00 92.88 89 THR A O 1
ATOM 686 N N . ASP A 1 90 ? 16.732 8.670 -18.247 1.00 95.31 90 ASP A N 1
ATOM 687 C CA . ASP A 1 90 ? 16.775 9.053 -16.831 1.00 95.31 90 ASP A CA 1
ATOM 688 C C . ASP A 1 90 ? 16.607 7.827 -15.920 1.00 95.31 90 ASP A C 1
ATOM 690 O O . ASP A 1 90 ? 15.631 7.654 -15.191 1.00 95.31 90 ASP A O 1
ATOM 694 N N . VAL A 1 91 ? 17.590 6.930 -15.992 1.00 93.31 91 VAL A N 1
ATOM 695 C CA . VAL A 1 91 ? 17.601 5.678 -15.221 1.00 93.31 91 VAL A CA 1
ATOM 696 C C . VAL A 1 91 ? 17.615 5.942 -13.711 1.00 93.31 91 VAL A C 1
ATOM 698 O O . VAL A 1 91 ? 17.097 5.138 -12.940 1.00 93.31 91 VAL A O 1
ATOM 701 N N . ALA A 1 92 ? 18.191 7.067 -13.279 1.00 92.69 92 ALA A N 1
ATOM 702 C CA . ALA A 1 92 ? 18.297 7.429 -11.869 1.00 92.69 92 ALA A CA 1
ATOM 703 C C . ALA A 1 92 ? 16.936 7.730 -11.232 1.00 92.69 92 ALA A C 1
ATOM 705 O O . ALA A 1 92 ? 16.740 7.364 -10.077 1.00 92.69 92 ALA A O 1
ATOM 706 N N . ARG A 1 93 ? 16.020 8.347 -11.985 1.00 93.25 93 ARG A N 1
ATOM 707 C CA . ARG A 1 93 ? 14.631 8.569 -11.575 1.00 93.25 93 ARG A CA 1
ATOM 708 C C . ARG A 1 93 ? 13.785 7.308 -11.751 1.00 93.25 93 ARG A C 1
ATOM 710 O O . ARG A 1 93 ? 13.064 6.914 -10.848 1.00 93.25 93 ARG A O 1
ATOM 717 N N . LEU A 1 94 ? 13.942 6.613 -12.882 1.00 93.19 94 LEU A N 1
ATOM 718 C CA . LEU A 1 94 ? 13.164 5.404 -13.182 1.00 93.19 94 LEU A CA 1
ATOM 719 C C . LEU A 1 94 ? 13.378 4.273 -12.180 1.00 93.19 94 LEU A C 1
ATOM 721 O O . LEU A 1 94 ? 12.435 3.551 -11.888 1.00 93.19 94 LEU A O 1
ATOM 725 N N . LYS A 1 95 ? 14.591 4.110 -11.641 1.00 92.62 95 LYS A N 1
ATOM 726 C CA . LYS A 1 95 ? 14.870 3.043 -10.670 1.00 92.62 95 LYS A CA 1
ATOM 727 C C . LYS A 1 95 ? 14.084 3.175 -9.361 1.00 92.62 95 LYS A C 1
ATOM 729 O O . LYS A 1 95 ? 14.085 2.210 -8.612 1.00 92.62 95 LYS A O 1
ATOM 734 N N . HIS A 1 96 ? 13.452 4.317 -9.067 1.00 92.81 96 HIS A N 1
ATOM 735 C CA . HIS A 1 96 ? 12.695 4.479 -7.823 1.00 92.81 96 HIS A CA 1
ATOM 736 C C . HIS A 1 96 ? 11.594 3.419 -7.674 1.00 92.81 96 HIS A C 1
ATOM 738 O O . HIS A 1 96 ? 11.486 2.828 -6.609 1.00 92.81 96 HIS A O 1
ATOM 744 N N . VAL A 1 97 ? 10.894 3.072 -8.764 1.00 93.25 97 VAL A N 1
ATOM 745 C CA . VAL A 1 97 ? 9.858 2.016 -8.769 1.00 93.25 97 VAL A CA 1
ATOM 746 C C . VAL A 1 97 ? 10.400 0.612 -8.468 1.00 93.25 97 VAL A C 1
ATOM 748 O O . VAL A 1 97 ? 9.627 -0.304 -8.252 1.00 93.25 97 VAL A O 1
ATOM 751 N N . MET A 1 98 ? 11.721 0.422 -8.497 1.00 94.25 98 MET A N 1
ATOM 752 C CA . MET A 1 98 ? 12.381 -0.852 -8.190 1.00 94.25 98 MET A CA 1
ATOM 753 C C . MET A 1 98 ? 13.011 -0.851 -6.788 1.00 94.25 98 MET A C 1
ATOM 755 O O . MET A 1 98 ? 13.785 -1.748 -6.456 1.00 94.25 98 MET A O 1
ATOM 759 N N . ASN A 1 99 ? 12.793 0.190 -5.986 1.00 92.38 99 ASN A N 1
ATOM 760 C CA . ASN A 1 99 ? 13.433 0.323 -4.689 1.00 92.38 99 ASN A CA 1
ATOM 761 C C . ASN A 1 99 ? 12.459 -0.012 -3.558 1.00 92.38 99 ASN A C 1
ATOM 763 O O . ASN A 1 99 ? 11.385 0.569 -3.464 1.00 92.38 99 ASN A O 1
ATOM 767 N N . ALA A 1 100 ? 12.909 -0.863 -2.643 1.00 91.88 100 ALA A N 1
ATOM 768 C CA . ALA A 1 100 ? 12.252 -1.166 -1.383 1.00 91.88 100 ALA A CA 1
ATOM 769 C C . ALA A 1 100 ? 12.895 -0.404 -0.214 1.00 91.88 100 ALA A C 1
ATOM 771 O O . ALA A 1 100 ? 14.046 0.042 -0.291 1.00 91.88 100 ALA A O 1
ATOM 772 N N . PHE A 1 101 ? 12.171 -0.265 0.892 1.00 92.81 101 PHE A N 1
ATOM 773 C CA . PHE A 1 101 ? 12.721 0.301 2.125 1.00 92.81 101 PHE A CA 1
ATOM 774 C C . PHE A 1 101 ? 13.512 -0.738 2.927 1.00 92.81 101 PHE A C 1
ATOM 776 O O . PHE A 1 101 ? 13.216 -1.933 2.912 1.00 92.81 101 PHE A O 1
ATOM 783 N N . LYS A 1 102 ? 14.523 -0.299 3.688 1.00 91.69 102 LYS A N 1
ATOM 784 C CA . LYS A 1 102 ? 15.162 -1.162 4.695 1.00 91.69 102 LYS A CA 1
ATOM 785 C C . LYS A 1 102 ? 14.290 -1.179 5.951 1.00 91.69 102 LYS A C 1
ATOM 787 O O . LYS A 1 102 ? 13.649 -0.178 6.268 1.00 91.69 102 LYS A O 1
ATOM 792 N N . PRO A 1 103 ? 14.377 -2.233 6.780 1.00 90.81 103 PRO A N 1
ATOM 793 C CA . PRO A 1 103 ? 13.765 -2.241 8.110 1.00 90.81 103 PRO A CA 1
ATOM 794 C C . PRO A 1 103 ? 14.074 -1.011 8.976 1.00 90.81 103 PRO A C 1
ATOM 796 O O . PRO A 1 103 ? 13.267 -0.607 9.805 1.00 90.81 103 PRO A O 1
ATOM 799 N N . THR A 1 104 ? 15.256 -0.415 8.801 1.00 93.88 104 THR A N 1
ATOM 800 C CA . THR A 1 104 ? 15.673 0.792 9.526 1.00 93.88 104 THR A CA 1
ATOM 801 C C . THR A 1 104 ? 14.974 2.060 9.057 1.00 93.88 104 THR A C 1
ATOM 803 O O . THR A 1 104 ? 14.974 3.040 9.798 1.00 93.88 104 THR A O 1
ATOM 806 N N . ASP A 1 105 ? 14.415 2.047 7.849 1.00 94.38 105 ASP A N 1
ATOM 807 C CA . ASP A 1 105 ? 13.725 3.191 7.263 1.00 94.38 105 ASP A CA 1
ATOM 808 C C . ASP A 1 105 ? 12.242 3.214 7.669 1.00 94.38 105 ASP A C 1
ATOM 810 O O . ASP A 1 105 ? 11.649 4.280 7.790 1.00 94.38 105 ASP A O 1
ATOM 814 N N . LEU A 1 106 ? 11.664 2.047 7.980 1.00 94.69 106 LEU A N 1
ATOM 815 C CA . LEU A 1 106 ? 10.271 1.891 8.421 1.00 94.69 106 LEU A CA 1
ATOM 816 C C . LEU A 1 106 ? 10.179 1.313 9.844 1.00 94.69 106 LEU A C 1
ATOM 818 O O . LEU A 1 106 ? 9.646 0.216 10.043 1.00 94.69 106 LEU A O 1
ATOM 822 N N . PRO A 1 107 ? 10.742 1.993 10.860 1.00 96.12 107 PRO A N 1
ATOM 823 C CA . PRO A 1 107 ? 10.882 1.428 12.198 1.00 96.12 107 PRO A CA 1
ATOM 824 C C . PRO A 1 107 ? 9.542 1.123 12.880 1.00 96.12 107 PRO A C 1
ATOM 826 O O . PRO A 1 107 ? 9.482 0.219 13.709 1.00 96.12 107 PRO A O 1
ATOM 829 N N . VAL A 1 108 ? 8.471 1.859 12.578 1.00 97.00 108 VAL A N 1
ATOM 830 C CA . VAL A 1 108 ? 7.143 1.646 13.165 1.00 97.00 108 VAL A CA 1
ATOM 831 C C . VAL A 1 108 ? 6.516 0.399 12.563 1.00 97.00 108 VAL A C 1
ATOM 833 O O . VAL A 1 108 ? 6.205 -0.531 13.309 1.00 97.00 108 VAL A O 1
ATOM 836 N N . THR A 1 109 ? 6.364 0.347 11.238 1.00 94.94 109 THR A N 1
ATOM 837 C CA . THR A 1 109 ? 5.771 -0.812 10.558 1.00 94.94 109 THR A CA 1
ATOM 838 C C . THR A 1 109 ? 6.590 -2.076 10.802 1.00 94.94 109 THR A C 1
ATOM 840 O O . THR A 1 109 ? 6.022 -3.120 11.127 1.00 94.94 109 THR A O 1
ATOM 843 N N . TYR A 1 110 ? 7.922 -1.983 10.767 1.00 94.19 110 TYR A N 1
ATOM 844 C CA . TYR A 1 110 ? 8.803 -3.116 11.047 1.00 94.19 110 TYR A CA 1
ATOM 845 C C . TYR A 1 110 ? 8.655 -3.646 12.481 1.00 94.19 110 TYR A C 1
ATOM 847 O O . TYR A 1 110 ? 8.545 -4.857 12.691 1.00 94.19 110 TYR A O 1
ATOM 855 N N . GLU A 1 111 ? 8.607 -2.770 13.490 1.00 95.81 111 GLU A N 1
ATOM 856 C CA . GLU A 1 111 ? 8.405 -3.211 14.874 1.00 95.81 111 GLU A CA 1
ATOM 857 C C . GLU A 1 111 ? 6.995 -3.769 15.103 1.00 95.81 111 GLU A C 1
ATOM 859 O O . GLU A 1 111 ? 6.842 -4.745 15.842 1.00 95.81 111 GLU A O 1
ATOM 864 N N . LEU A 1 112 ? 5.964 -3.230 14.447 1.00 96.12 112 LEU A N 1
ATOM 865 C CA . LEU A 1 112 ? 4.626 -3.824 14.489 1.00 96.12 112 LEU A CA 1
ATOM 866 C C . LEU A 1 112 ? 4.623 -5.227 13.871 1.00 96.12 112 LEU A C 1
ATOM 868 O O . LEU A 1 112 ? 4.146 -6.164 14.510 1.00 96.12 112 LEU A O 1
ATOM 872 N N . ALA A 1 113 ? 5.223 -5.403 12.693 1.00 92.62 113 ALA A N 1
ATOM 873 C CA . ALA A 1 113 ? 5.317 -6.700 12.027 1.00 92.62 113 ALA A CA 1
ATOM 874 C C . ALA A 1 113 ? 6.059 -7.749 12.875 1.00 92.62 113 ALA A C 1
ATOM 876 O O . ALA A 1 113 ? 5.662 -8.910 12.907 1.00 92.62 113 ALA A O 1
ATOM 877 N N . LYS A 1 114 ? 7.101 -7.350 13.616 1.00 91.88 114 LYS A N 1
ATOM 878 C CA . LYS A 1 114 ? 7.860 -8.256 14.496 1.00 91.88 114 LYS A CA 1
ATOM 879 C C . LYS A 1 114 ? 7.138 -8.671 15.774 1.00 91.88 114 LYS A C 1
ATOM 881 O O . LYS A 1 114 ? 7.470 -9.710 16.341 1.00 91.88 114 LYS A O 1
ATOM 886 N N . ASN A 1 115 ? 6.231 -7.837 16.278 1.00 94.62 115 ASN A N 1
ATOM 887 C CA . ASN A 1 115 ? 5.582 -8.048 17.575 1.00 94.62 115 ASN A CA 1
ATOM 888 C C . ASN A 1 115 ? 4.113 -8.491 17.449 1.00 94.62 115 ASN A C 1
ATOM 890 O O . ASN A 1 115 ? 3.496 -8.842 18.456 1.00 94.62 115 ASN A O 1
ATOM 894 N N . PHE A 1 116 ? 3.555 -8.487 16.235 1.00 93.81 116 PHE A N 1
ATOM 895 C CA . PHE A 1 116 ? 2.175 -8.866 15.933 1.00 93.81 116 PHE A CA 1
ATOM 896 C C . PHE A 1 116 ? 2.108 -9.802 14.713 1.00 93.81 116 PHE A C 1
ATOM 898 O O . PHE A 1 116 ? 3.117 -10.337 14.266 1.00 93.81 116 PHE A O 1
ATOM 905 N N . ALA A 1 117 ? 0.901 -10.076 14.214 1.00 92.50 117 ALA A N 1
ATOM 906 C CA . ALA A 1 117 ? 0.712 -10.925 13.044 1.00 92.50 117 ALA A CA 1
ATOM 907 C C . ALA A 1 117 ? 0.952 -10.138 11.746 1.00 92.50 117 ALA A C 1
ATOM 909 O O . ALA A 1 117 ? 0.364 -9.074 11.554 1.00 92.50 117 ALA A O 1
ATOM 910 N N . LEU A 1 118 ? 1.753 -10.712 10.847 1.00 91.50 118 LEU A N 1
ATOM 911 C CA . LEU A 1 118 ? 1.959 -10.241 9.479 1.00 91.50 118 LEU A CA 1
ATOM 912 C C . LEU A 1 118 ? 1.325 -11.228 8.489 1.00 91.50 118 LEU A C 1
ATOM 914 O O . LEU A 1 118 ? 1.434 -12.442 8.661 1.00 91.50 118 LEU A O 1
ATOM 918 N N . PHE A 1 119 ? 0.691 -10.701 7.443 1.00 91.31 119 PHE A N 1
ATOM 919 C CA . PHE A 1 119 ? 0.174 -11.478 6.318 1.00 91.31 119 PHE A CA 1
ATOM 920 C C . PHE A 1 119 ? 0.962 -11.112 5.054 1.00 91.31 119 PHE A C 1
ATOM 922 O O . PHE A 1 119 ? 0.643 -10.133 4.391 1.00 91.31 119 PHE A O 1
ATOM 929 N N . ASP A 1 120 ? 1.982 -11.904 4.712 1.00 88.50 120 ASP A N 1
ATOM 930 C CA . ASP A 1 120 ? 2.862 -11.688 3.546 1.00 88.50 120 ASP A CA 1
ATOM 931 C C . ASP A 1 120 ? 2.312 -12.284 2.230 1.00 88.50 120 ASP A C 1
ATOM 933 O O . ASP A 1 120 ? 2.927 -12.189 1.173 1.00 88.50 120 ASP A O 1
ATOM 937 N N . GLY A 1 121 ? 1.131 -12.904 2.293 1.00 89.00 121 GLY A N 1
ATOM 938 C CA . GLY A 1 121 ? 0.332 -13.354 1.150 1.00 89.00 121 GLY A CA 1
ATOM 939 C C . GLY A 1 121 ? -0.978 -12.578 1.008 1.00 89.00 121 GLY A C 1
ATOM 940 O O . GLY A 1 121 ? -1.993 -13.163 0.628 1.00 89.00 121 GLY A O 1
ATOM 941 N N . TRP A 1 122 ? -0.982 -11.304 1.407 1.00 88.81 122 TRP A N 1
ATOM 942 C CA . TRP A 1 122 ? -2.123 -10.404 1.267 1.00 88.81 122 TRP A CA 1
ATOM 943 C C . TRP A 1 122 ? -2.114 -9.733 -0.108 1.00 88.81 122 TRP A C 1
ATOM 945 O O . TRP A 1 122 ? -1.080 -9.256 -0.565 1.00 88.81 122 TRP A O 1
ATOM 955 N N . TYR A 1 123 ? -3.275 -9.688 -0.760 1.00 90.56 123 TYR A N 1
ATOM 956 C CA . TYR A 1 123 ? -3.441 -9.071 -2.072 1.00 90.56 123 TYR A CA 1
ATOM 957 C C . TYR A 1 123 ? -4.659 -8.158 -2.056 1.00 90.56 123 TYR A C 1
ATOM 959 O O . TYR A 1 123 ? -5.693 -8.497 -1.471 1.00 90.56 123 TYR A O 1
ATOM 967 N N . ALA A 1 124 ? -4.556 -7.033 -2.761 1.00 91.25 124 ALA A N 1
ATOM 968 C CA . ALA A 1 124 ? -5.718 -6.241 -3.121 1.00 91.25 124 ALA A CA 1
ATOM 969 C C . ALA A 1 124 ? -6.733 -7.113 -3.887 1.00 91.25 124 ALA A C 1
ATOM 971 O O . ALA A 1 124 ? -6.363 -8.036 -4.618 1.00 91.25 124 ALA A O 1
ATOM 972 N N . SER A 1 125 ? -8.027 -6.838 -3.715 1.00 93.19 125 SER A N 1
ATOM 973 C CA . SER A 1 125 ? -9.087 -7.652 -4.334 1.00 93.19 125 SER A CA 1
ATOM 974 C C . SER A 1 125 ? -9.094 -7.534 -5.859 1.00 93.19 125 SER A C 1
ATOM 976 O O . SER A 1 125 ? -9.472 -8.473 -6.559 1.00 93.19 125 SER A O 1
ATOM 978 N N . VAL A 1 126 ? -8.663 -6.381 -6.371 1.00 91.62 126 VAL A N 1
ATOM 979 C CA . VAL A 1 126 ? -8.459 -6.102 -7.789 1.00 91.62 126 VAL A CA 1
ATOM 980 C C . VAL A 1 126 ? -7.027 -5.594 -7.978 1.00 91.62 126 VAL A C 1
ATOM 982 O O . VAL A 1 126 ? -6.601 -4.725 -7.215 1.00 91.62 126 VAL A O 1
ATOM 985 N N . PRO A 1 127 ? -6.293 -6.075 -9.002 1.00 91.25 127 PRO A N 1
ATOM 986 C CA . PRO A 1 127 ? -4.993 -5.527 -9.391 1.00 91.25 127 PRO A CA 1
ATOM 987 C C . PRO A 1 127 ? -5.202 -4.179 -10.095 1.00 91.25 127 PRO A C 1
ATOM 989 O O . PRO A 1 127 ? -5.156 -4.082 -11.320 1.00 91.25 127 PRO A O 1
ATOM 992 N N . GLY A 1 128 ? -5.558 -3.162 -9.321 1.00 91.25 128 GLY A N 1
ATOM 993 C CA . GLY A 1 128 ? -6.028 -1.875 -9.803 1.00 91.25 128 GLY A CA 1
ATOM 994 C C . GLY A 1 128 ? -6.143 -0.859 -8.668 1.00 91.25 128 GLY A C 1
ATOM 995 O O . GLY A 1 128 ? -5.624 -1.108 -7.580 1.00 91.25 128 GLY A O 1
ATOM 996 N N . PRO A 1 129 ? -6.847 0.256 -8.911 1.00 90.81 129 PRO A N 1
ATOM 997 C CA . PRO A 1 129 ? -6.652 1.451 -8.110 1.00 90.81 129 PRO A CA 1
ATOM 998 C C . PRO A 1 129 ? -7.461 1.450 -6.801 1.00 90.81 129 PRO A C 1
ATOM 1000 O O . PRO A 1 129 ? -8.312 0.587 -6.570 1.00 90.81 129 PRO A O 1
ATOM 1003 N N . THR A 1 130 ? -7.265 2.480 -5.979 1.00 89.00 130 THR A N 1
ATOM 1004 C CA . THR A 1 130 ? -7.951 2.737 -4.696 1.00 89.00 130 THR A CA 1
ATOM 1005 C C . THR A 1 130 ? -9.446 2.361 -4.623 1.00 89.00 130 THR A C 1
ATOM 1007 O O . THR A 1 130 ? -9.850 1.560 -3.775 1.00 89.00 130 THR A O 1
ATOM 1010 N N . THR A 1 131 ? -10.316 2.966 -5.449 1.00 89.19 131 THR A N 1
ATOM 1011 C CA . THR A 1 131 ? -11.782 2.884 -5.276 1.00 89.19 131 THR A CA 1
ATOM 1012 C C . THR A 1 131 ? -12.335 1.456 -5.288 1.00 89.19 131 THR A C 1
ATOM 1014 O O . THR A 1 131 ? -13.025 1.102 -4.327 1.00 89.19 131 THR A O 1
ATOM 1017 N N . PRO A 1 132 ? -12.068 0.607 -6.303 1.00 92.31 132 PRO A N 1
ATOM 1018 C CA . PRO A 1 132 ? -12.582 -0.760 -6.294 1.00 92.31 132 PRO A CA 1
ATOM 1019 C C . PRO A 1 132 ? -12.125 -1.552 -5.065 1.00 92.31 132 PRO A C 1
ATOM 1021 O O . PRO A 1 132 ? -12.934 -2.273 -4.482 1.00 92.31 132 PRO A O 1
ATOM 1024 N N . ASN A 1 133 ? -10.876 -1.393 -4.624 1.00 92.94 133 ASN A N 1
ATOM 1025 C CA . ASN A 1 133 ? -10.347 -2.123 -3.472 1.00 92.94 133 ASN A CA 1
ATOM 1026 C C . ASN A 1 133 ? -10.959 -1.667 -2.144 1.00 92.94 133 ASN A C 1
ATOM 1028 O O . ASN A 1 133 ? -11.333 -2.508 -1.324 1.00 92.94 133 ASN A O 1
ATOM 1032 N N . ARG A 1 134 ? -11.177 -0.362 -1.951 1.00 88.94 134 ARG A N 1
ATOM 1033 C CA . ARG A 1 134 ? -11.909 0.142 -0.776 1.00 88.94 134 ARG A CA 1
ATOM 1034 C C . ARG A 1 134 ? -13.359 -0.316 -0.743 1.00 88.94 134 ARG A C 1
ATOM 1036 O O . ARG A 1 134 ? -13.875 -0.634 0.329 1.00 88.94 134 ARG A O 1
ATOM 1043 N N . LEU A 1 135 ? -14.010 -0.407 -1.903 1.00 90.75 135 LEU A N 1
ATOM 1044 C CA . LEU A 1 135 ? -15.339 -1.008 -1.986 1.00 90.75 135 LEU A CA 1
ATOM 1045 C C . LEU A 1 135 ? -15.298 -2.467 -1.534 1.00 90.75 135 LEU A C 1
ATOM 1047 O O . LEU A 1 135 ? -16.064 -2.833 -0.652 1.00 90.75 135 LEU A O 1
ATOM 1051 N N . TYR A 1 136 ? -14.349 -3.280 -2.004 1.00 93.50 136 TYR A N 1
ATOM 1052 C CA . TYR A 1 136 ? -14.208 -4.654 -1.507 1.00 93.50 136 TYR A CA 1
ATOM 1053 C C . TYR A 1 136 ? -14.026 -4.739 0.015 1.00 93.50 136 TYR A C 1
ATOM 1055 O O . TYR A 1 136 ? -14.672 -5.580 0.641 1.00 93.50 136 TYR A O 1
ATOM 1063 N N . ILE A 1 137 ? -13.227 -3.854 0.622 1.00 89.31 137 ILE A N 1
ATOM 1064 C CA . ILE A 1 137 ? -13.033 -3.821 2.083 1.00 89.31 137 ILE A CA 1
ATOM 1065 C C . ILE A 1 137 ? -14.361 -3.586 2.819 1.00 89.31 137 ILE A C 1
ATOM 1067 O O . ILE A 1 137 ? -14.625 -4.226 3.839 1.00 89.31 137 ILE A O 1
ATOM 1071 N N . HIS A 1 138 ? -15.212 -2.687 2.319 1.00 88.00 138 HIS A N 1
ATOM 1072 C CA . HIS A 1 138 ? -16.421 -2.275 3.036 1.00 88.00 138 HIS A CA 1
ATOM 1073 C C . HIS A 1 138 ? -17.705 -2.981 2.594 1.00 88.00 138 HIS A C 1
ATOM 1075 O O . HIS A 1 138 ? -18.645 -3.037 3.382 1.00 88.00 138 HIS A O 1
ATOM 1081 N N . THR A 1 139 ? -17.781 -3.508 1.375 1.00 90.12 139 THR A N 1
ATOM 1082 C CA . THR A 1 139 ? -19.015 -4.039 0.760 1.00 90.12 139 THR A CA 1
ATOM 1083 C C . THR A 1 139 ? -18.832 -5.440 0.164 1.00 90.12 139 THR A C 1
ATOM 1085 O O . THR A 1 139 ? -19.805 -6.040 -0.291 1.00 90.12 139 THR A O 1
ATOM 1088 N N . ALA A 1 140 ? -17.607 -5.983 0.181 1.00 92.62 140 ALA A N 1
ATOM 1089 C CA . ALA A 1 140 ? -17.230 -7.264 -0.425 1.00 92.62 140 ALA A CA 1
ATOM 1090 C C . ALA A 1 140 ? -17.435 -7.352 -1.956 1.00 92.62 140 ALA A C 1
ATOM 1092 O O . ALA A 1 140 ? -17.450 -8.448 -2.518 1.00 92.62 140 ALA A O 1
ATOM 1093 N N . THR A 1 141 ? -17.586 -6.221 -2.653 1.00 92.50 141 THR A N 1
ATOM 1094 C CA . THR A 1 141 ? -17.696 -6.148 -4.122 1.00 92.50 141 THR A CA 1
ATOM 1095 C C . THR A 1 141 ? -17.366 -4.745 -4.629 1.00 92.50 141 THR A C 1
ATOM 1097 O O . THR A 1 141 ? -17.754 -3.772 -4.004 1.00 92.50 141 THR A O 1
ATOM 1100 N N . SER A 1 142 ? -16.743 -4.591 -5.803 1.00 90.56 142 SER A N 1
ATOM 1101 C CA . SER A 1 142 ? -16.527 -3.255 -6.393 1.00 90.56 142 SER A CA 1
ATOM 1102 C C . SER A 1 142 ? -17.744 -2.671 -7.118 1.00 90.56 142 SER A C 1
ATOM 1104 O O . SER A 1 142 ? -17.668 -1.569 -7.638 1.00 90.56 142 SER A O 1
ATOM 1106 N N . ASN A 1 143 ? -18.858 -3.400 -7.233 1.00 89.44 143 ASN A N 1
ATOM 1107 C CA . ASN A 1 143 ? -20.014 -3.013 -8.067 1.00 89.44 143 ASN A CA 1
ATOM 1108 C C . ASN A 1 143 ? -19.726 -2.924 -9.570 1.00 89.44 143 ASN A C 1
ATOM 1110 O O . ASN A 1 143 ? -20.507 -2.332 -10.310 1.00 89.44 143 ASN A O 1
ATOM 1114 N N . GLY A 1 144 ? -18.609 -3.488 -10.025 1.00 89.25 144 GLY A N 1
ATOM 1115 C CA . GLY A 1 144 ? -18.131 -3.273 -11.388 1.00 89.25 144 GLY A CA 1
ATOM 1116 C C . GLY A 1 144 ? -17.304 -1.999 -11.552 1.00 89.25 144 GLY A C 1
ATOM 1117 O O . GLY A 1 144 ? -16.854 -1.737 -12.665 1.00 89.25 144 GLY A O 1
ATOM 1118 N N . GLU A 1 145 ? -17.037 -1.252 -10.475 1.00 89.94 145 GLU A N 1
ATOM 1119 C CA . GLU A 1 145 ? -16.019 -0.207 -10.500 1.00 89.94 145 GLU A CA 1
ATOM 1120 C C . GLU A 1 145 ? -14.650 -0.816 -10.784 1.00 89.94 145 GLU A C 1
ATOM 1122 O O . GLU A 1 145 ? -14.300 -1.893 -10.285 1.00 89.94 145 GLU A O 1
ATOM 1127 N N . TYR A 1 146 ? -13.886 -0.101 -11.601 1.00 89.44 146 TYR A N 1
ATOM 1128 C CA . TYR A 1 146 ? -12.562 -0.504 -12.068 1.00 89.44 146 TYR A CA 1
ATOM 1129 C C . TYR A 1 146 ? -11.558 0.658 -12.081 1.00 89.44 146 TYR A C 1
ATOM 1131 O O . TYR A 1 146 ? -10.401 0.468 -12.454 1.00 89.44 146 TYR A O 1
ATOM 1139 N N . ALA A 1 147 ? -11.996 1.860 -11.698 1.00 89.38 147 ALA A N 1
ATOM 1140 C CA . ALA A 1 147 ? -11.201 3.078 -11.708 1.00 89.38 147 ALA A CA 1
ATOM 1141 C C . ALA A 1 147 ? -11.517 3.946 -10.485 1.00 89.38 147 ALA A C 1
ATOM 1143 O O . ALA A 1 147 ? -12.632 3.923 -9.968 1.00 89.38 147 ALA A O 1
ATOM 1144 N N . THR A 1 148 ? -10.548 4.757 -10.065 1.00 85.81 148 THR A N 1
ATOM 1145 C CA . THR A 1 148 ? -10.764 5.826 -9.086 1.00 85.81 148 THR A CA 1
ATOM 1146 C C . THR A 1 148 ? -11.182 7.086 -9.833 1.00 85.81 148 THR A C 1
ATOM 1148 O O . THR A 1 148 ? -10.388 7.669 -10.571 1.00 85.81 148 THR A O 1
ATOM 1151 N N . THR A 1 149 ? -12.442 7.508 -9.685 1.00 83.19 149 THR A N 1
ATOM 1152 C CA . THR A 1 149 ? -12.949 8.731 -10.325 1.00 83.19 149 THR A CA 1
ATOM 1153 C C . THR A 1 149 ? -13.627 9.642 -9.313 1.00 83.19 149 THR A C 1
ATOM 1155 O O . THR A 1 149 ? -14.387 9.197 -8.455 1.00 83.19 149 THR A O 1
ATOM 1158 N N . PHE A 1 150 ? -13.387 10.948 -9.442 1.00 76.69 150 PHE A N 1
ATOM 1159 C CA . PHE A 1 150 ? -14.025 11.945 -8.583 1.00 76.69 150 PHE A CA 1
ATOM 1160 C C . PHE A 1 150 ? -15.555 11.921 -8.711 1.00 76.69 150 PHE A C 1
ATOM 1162 O O . PHE A 1 150 ? -16.261 12.046 -7.715 1.00 76.69 150 PHE A O 1
ATOM 1169 N N . GLN A 1 151 ? -16.065 11.697 -9.928 1.00 76.88 151 GLN A N 1
ATOM 1170 C CA . GLN A 1 151 ? -17.501 11.593 -10.175 1.00 76.88 151 GLN A CA 1
ATOM 1171 C C . GLN A 1 151 ? -18.113 10.383 -9.460 1.00 76.88 151 GLN A C 1
ATOM 1173 O O . GLN A 1 151 ? -19.116 10.550 -8.782 1.00 76.88 151 GLN A O 1
ATOM 1178 N N . GLY A 1 152 ? -17.483 9.203 -9.531 1.00 75.31 152 GLY A N 1
ATOM 1179 C CA . GLY A 1 152 ? -17.972 8.015 -8.824 1.00 75.31 152 GLY A CA 1
ATOM 1180 C C . GLY A 1 152 ? -18.007 8.204 -7.305 1.00 75.31 152 GLY A C 1
ATOM 1181 O O . GLY A 1 152 ? -18.970 7.813 -6.652 1.00 75.31 152 GLY A O 1
ATOM 1182 N N . ILE A 1 153 ? -17.006 8.888 -6.739 1.00 74.88 153 ILE A N 1
ATOM 1183 C CA . ILE A 1 153 ? -16.988 9.239 -5.309 1.00 74.88 153 ILE A CA 1
ATOM 1184 C C . ILE A 1 153 ? -18.153 10.179 -4.947 1.00 74.88 153 ILE A C 1
ATOM 1186 O O . ILE A 1 153 ? -18.764 10.004 -3.894 1.00 74.88 153 ILE A O 1
ATOM 1190 N N . ILE A 1 154 ? -18.470 11.160 -5.803 1.00 73.38 154 ILE A N 1
ATOM 1191 C CA . ILE A 1 154 ? -19.596 12.088 -5.597 1.00 73.38 154 ILE A CA 1
ATOM 1192 C C . ILE A 1 154 ? -20.944 11.382 -5.724 1.00 73.38 154 ILE A C 1
ATOM 1194 O O . ILE A 1 154 ? -21.825 11.602 -4.892 1.00 73.38 154 ILE A O 1
ATOM 1198 N N . ASP A 1 155 ? -21.114 10.570 -6.765 1.00 79.94 155 ASP A N 1
ATOM 1199 C CA . ASP A 1 155 ? -22.364 9.856 -7.036 1.00 79.94 155 ASP A CA 1
ATOM 1200 C C . ASP A 1 155 ? -22.673 8.852 -5.919 1.00 79.94 155 ASP A C 1
ATOM 1202 O O . ASP A 1 155 ? -23.837 8.602 -5.591 1.00 79.94 155 ASP A O 1
ATOM 1206 N N . GLY A 1 156 ? -21.617 8.337 -5.286 1.00 77.50 156 GLY A N 1
ATOM 1207 C CA . GLY A 1 156 ? -21.696 7.373 -4.209 1.00 77.50 156 GLY A CA 1
ATOM 1208 C C . GLY A 1 156 ? -22.044 5.975 -4.711 1.00 77.50 156 GLY A C 1
ATOM 1209 O O . GLY A 1 156 ? -22.361 5.738 -5.876 1.00 77.50 156 GLY A O 1
ATOM 1210 N N . PHE A 1 157 ? -21.996 5.017 -3.791 1.00 82.50 157 PHE A N 1
ATOM 1211 C CA . PHE A 1 157 ? -22.193 3.606 -4.100 1.00 82.50 157 PHE A CA 1
ATOM 1212 C C . PHE A 1 157 ? -23.397 3.076 -3.328 1.00 82.50 157 PHE A C 1
ATOM 1214 O O . PHE A 1 157 ? -23.517 3.267 -2.121 1.00 82.50 157 PHE A O 1
ATOM 1221 N N . ASN A 1 158 ? -24.310 2.407 -4.032 1.00 83.88 158 ASN A N 1
ATOM 1222 C CA . ASN A 1 158 ? -25.579 1.922 -3.476 1.00 83.88 158 ASN A CA 1
ATOM 1223 C C . ASN A 1 158 ? -25.477 0.544 -2.799 1.00 83.88 158 ASN A C 1
ATOM 1225 O O . ASN A 1 158 ? -26.491 -0.037 -2.406 1.00 83.88 158 ASN A O 1
ATOM 1229 N N . GLN A 1 159 ? -24.270 -0.002 -2.712 1.00 85.38 159 GLN A N 1
ATOM 1230 C CA . GLN A 1 159 ? -24.022 -1.310 -2.133 1.00 85.38 159 GLN A CA 1
ATOM 1231 C C . GLN A 1 159 ? -24.137 -1.254 -0.614 1.00 85.38 159 GLN A C 1
ATOM 1233 O O . GLN A 1 159 ? -23.740 -0.277 0.017 1.00 85.38 159 GLN A O 1
ATOM 1238 N N . ARG A 1 160 ? -24.627 -2.340 -0.016 1.00 84.75 160 ARG A N 1
ATOM 1239 C CA . ARG A 1 160 ? -24.688 -2.468 1.440 1.00 84.75 160 ARG A CA 1
ATOM 1240 C C . ARG A 1 160 ? -23.276 -2.622 2.004 1.00 84.75 160 ARG A C 1
ATOM 1242 O O . ARG A 1 160 ? -22.555 -3.541 1.620 1.00 84.75 160 ARG A O 1
ATOM 1249 N N . SER A 1 161 ? -22.912 -1.751 2.935 1.00 85.00 161 SER A N 1
ATOM 1250 C CA . SER A 1 161 ? -21.611 -1.753 3.598 1.00 85.00 161 SER A CA 1
ATOM 1251 C C . SER A 1 161 ? -21.621 -2.534 4.916 1.00 85.00 161 SER A C 1
ATOM 1253 O O . SER A 1 161 ? -22.666 -2.869 5.484 1.00 85.00 161 SER A O 1
ATOM 1255 N N . ILE A 1 162 ? -20.436 -2.817 5.453 1.00 85.00 162 ILE A N 1
ATOM 1256 C CA . ILE A 1 162 ? -20.263 -3.350 6.804 1.00 85.00 162 ILE A CA 1
ATOM 1257 C C . ILE A 1 162 ? -20.838 -2.400 7.861 1.00 85.00 162 ILE A C 1
ATOM 1259 O O . ILE A 1 162 ? -21.406 -2.869 8.844 1.00 85.00 162 ILE A O 1
ATOM 1263 N N . PHE A 1 163 ? -20.780 -1.085 7.628 1.00 81.25 163 PHE A N 1
ATOM 1264 C CA . PHE A 1 163 ? -21.395 -0.095 8.508 1.00 81.25 163 PHE A CA 1
ATOM 1265 C C . PHE A 1 163 ? -22.906 -0.314 8.581 1.00 81.25 163 PHE A C 1
ATOM 1267 O O . PHE A 1 163 ? -23.424 -0.520 9.670 1.00 81.25 163 PHE A O 1
ATOM 1274 N N . ASP A 1 164 ? -23.589 -0.448 7.439 1.00 79.94 164 ASP A N 1
ATOM 1275 C CA . ASP A 1 164 ? -25.036 -0.713 7.408 1.00 79.94 164 ASP A CA 1
ATOM 1276 C C . ASP A 1 164 ? -25.415 -1.991 8.177 1.00 79.94 164 ASP A C 1
ATOM 1278 O O . ASP A 1 164 ? -26.439 -2.042 8.859 1.00 79.94 164 ASP A O 1
ATOM 1282 N N . ASN A 1 165 ? -24.569 -3.025 8.113 1.00 81.06 165 ASN A N 1
ATOM 1283 C CA . ASN A 1 165 ? -24.770 -4.268 8.861 1.00 81.06 165 ASN A CA 1
ATOM 1284 C C . ASN A 1 165 ? -24.600 -4.096 10.378 1.00 81.06 165 ASN A C 1
ATOM 1286 O O . ASN A 1 165 ? -25.322 -4.726 11.153 1.00 81.06 165 ASN A O 1
ATOM 1290 N N . LEU A 1 166 ? -23.645 -3.273 10.809 1.00 77.12 166 LEU A N 1
ATOM 1291 C CA . LEU A 1 166 ? -23.412 -2.985 12.225 1.00 77.12 166 LEU A CA 1
ATOM 1292 C C . LEU A 1 166 ? -24.463 -2.009 12.779 1.00 77.12 166 LEU A C 1
ATOM 1294 O O . LEU A 1 166 ? -24.917 -2.168 13.912 1.00 77.12 166 LEU A O 1
ATOM 1298 N N . ASP A 1 167 ? -24.929 -1.070 11.957 1.00 66.31 167 ASP A N 1
ATOM 1299 C CA . ASP A 1 167 ? -25.939 -0.067 12.298 1.00 66.31 167 ASP A CA 1
ATOM 1300 C C . ASP A 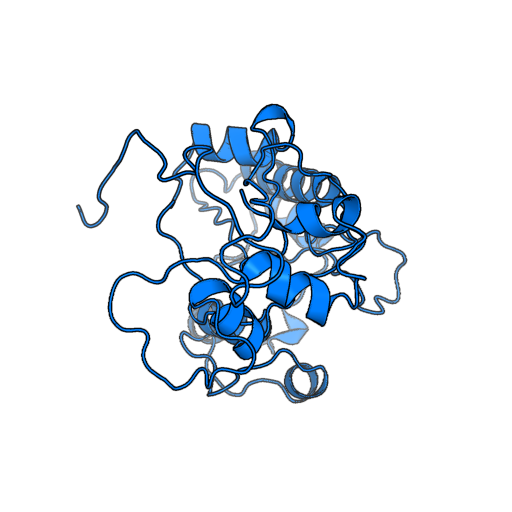1 167 ? -27.374 -0.609 12.301 1.00 66.31 167 ASP A C 1
ATOM 1302 O O . ASP A 1 167 ? -28.242 -0.056 12.975 1.00 66.31 167 ASP A O 1
ATOM 1306 N N . GLU A 1 168 ? -27.668 -1.743 11.660 1.00 53.81 168 GLU A N 1
ATOM 1307 C CA . GLU A 1 168 ? -28.941 -2.442 11.907 1.00 53.81 168 GLU A CA 1
ATOM 1308 C C . GLU A 1 168 ? -29.104 -2.851 13.390 1.00 53.81 168 GLU A C 1
ATOM 1310 O O . GLU A 1 168 ? -30.231 -3.048 13.853 1.00 53.81 168 GLU A O 1
ATOM 1315 N N . ARG A 1 169 ? -28.012 -2.887 14.175 1.00 48.41 169 ARG A N 1
ATOM 1316 C CA . ARG A 1 169 ? -28.046 -2.990 15.648 1.00 48.41 169 ARG A CA 1
ATOM 1317 C C . ARG A 1 169 ? -28.013 -1.635 16.380 1.00 48.41 169 ARG A C 1
ATOM 1319 O O . ARG A 1 169 ? -28.303 -1.611 17.574 1.00 48.41 169 ARG A O 1
ATOM 1326 N N . LEU A 1 170 ? -27.703 -0.527 15.699 1.00 41.41 170 LEU A N 1
ATOM 1327 C CA . LEU A 1 170 ? -27.512 0.834 16.231 1.00 41.41 170 LEU A CA 1
ATOM 1328 C C . LEU A 1 170 ? -28.083 1.870 15.229 1.00 41.41 170 LEU A C 1
ATOM 1330 O O . LEU A 1 170 ? -27.384 2.375 14.359 1.00 41.41 170 LEU A O 1
ATOM 1334 N N . ARG A 1 171 ? -29.394 2.144 15.279 1.00 36.62 171 ARG A N 1
ATOM 1335 C CA . ARG A 1 171 ? -30.081 2.936 14.236 1.00 36.62 171 ARG A CA 1
ATOM 1336 C C . ARG A 1 171 ? -29.625 4.407 14.163 1.00 36.62 171 ARG A C 1
ATOM 1338 O O . ARG A 1 171 ? -29.372 5.030 15.184 1.00 36.62 171 ARG A O 1
ATOM 1345 N N . THR A 1 172 ? -29.750 4.926 12.931 1.00 35.53 172 THR A N 1
ATOM 1346 C CA . THR A 1 172 ? -29.822 6.325 12.448 1.00 35.53 172 THR A CA 1
ATOM 1347 C C . THR A 1 172 ? -28.514 7.099 12.292 1.00 35.53 172 THR A C 1
ATOM 1349 O O . THR A 1 172 ? -28.155 7.842 13.188 1.00 35.53 172 THR A O 1
ATOM 1352 N N . GLU A 1 173 ? -27.874 7.005 11.118 1.00 35.47 173 GLU A N 1
ATOM 1353 C CA . GLU A 1 173 ? -27.195 8.124 10.427 1.00 35.47 173 GLU A CA 1
ATOM 1354 C C . GLU A 1 173 ? -26.640 7.652 9.064 1.00 35.47 173 GLU A C 1
ATOM 1356 O O . GLU A 1 173 ? -26.316 6.480 8.889 1.00 35.47 173 GLU A O 1
ATOM 1361 N N . SER A 1 174 ? -26.559 8.543 8.074 1.00 40.91 174 SER A N 1
ATOM 1362 C CA . SER A 1 174 ? -25.927 8.272 6.769 1.00 40.91 174 SER A CA 1
ATOM 1363 C C . SER A 1 174 ? -24.404 8.065 6.893 1.00 40.91 174 SER A C 1
ATOM 1365 O O . SER A 1 174 ? -23.800 8.509 7.871 1.00 40.91 174 SER A O 1
ATOM 1367 N N . GLY A 1 175 ? -23.757 7.435 5.905 1.00 46.19 175 GLY A N 1
ATOM 1368 C CA . GLY A 1 175 ? -22.305 7.179 5.927 1.00 46.19 175 GLY A CA 1
ATOM 1369 C C . GLY A 1 175 ? -21.445 8.443 6.099 1.00 46.19 175 GLY A C 1
ATOM 1370 O O . GLY A 1 175 ? -20.517 8.448 6.901 1.00 46.19 175 GLY A O 1
ATOM 1371 N N . PHE A 1 176 ? -21.813 9.558 5.454 1.00 49.19 176 PHE A N 1
ATOM 1372 C CA . PHE A 1 176 ? -21.097 10.836 5.597 1.00 49.19 176 PHE A CA 1
ATOM 1373 C C . PHE A 1 176 ? -21.310 11.512 6.961 1.00 49.19 176 PHE A C 1
ATOM 1375 O O . PHE A 1 176 ? -20.387 12.140 7.472 1.00 49.19 176 PHE A O 1
ATOM 1382 N N . SER A 1 177 ? -22.481 11.363 7.595 1.00 53.78 177 SER A N 1
ATOM 1383 C CA . SER A 1 177 ? -22.721 11.889 8.957 1.00 53.78 177 SER A CA 1
ATOM 1384 C C . SER A 1 177 ? -21.930 11.147 10.044 1.00 53.78 177 SER A C 1
ATOM 1386 O O . SER A 1 177 ? -21.743 11.669 11.142 1.00 53.78 177 SER A O 1
ATOM 1388 N N . LYS A 1 178 ? -21.417 9.953 9.726 1.00 64.81 178 LYS A N 1
ATOM 1389 C CA . LYS A 1 178 ? -20.583 9.145 10.624 1.00 64.81 178 LYS A CA 1
ATOM 1390 C C . LYS A 1 178 ? -19.094 9.429 10.490 1.00 64.81 178 LYS A C 1
ATOM 1392 O O . LYS A 1 178 ? -18.331 8.999 11.351 1.00 64.81 178 LYS A O 1
ATOM 13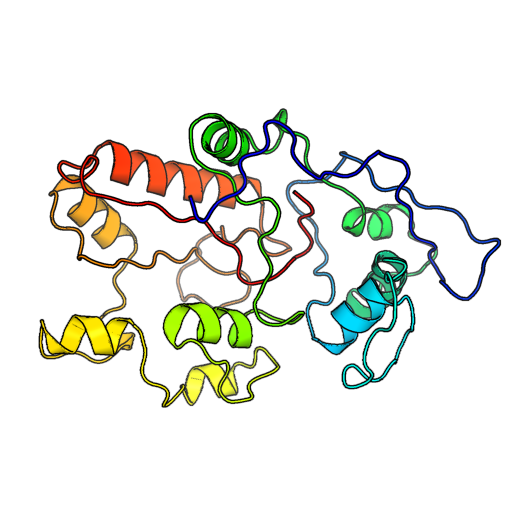97 N N . MET A 1 179 ? -18.673 10.173 9.465 1.00 69.81 179 MET A N 1
ATOM 1398 C CA . MET A 1 179 ? -17.300 10.657 9.411 1.00 69.81 179 MET A CA 1
ATOM 1399 C C . MET A 1 179 ? -17.075 11.648 10.547 1.00 69.81 179 MET A C 1
ATOM 1401 O O . MET A 1 179 ? -17.777 12.651 10.686 1.00 69.81 179 MET A O 1
ATOM 1405 N N . ARG A 1 180 ? -16.081 11.343 11.371 1.00 78.50 180 ARG A N 1
ATOM 1406 C CA . ARG A 1 180 ? -15.657 12.177 12.489 1.00 78.50 180 ARG A CA 1
ATOM 1407 C C . ARG A 1 180 ? -14.272 12.726 12.222 1.00 78.50 180 ARG A C 1
ATOM 1409 O O . ARG A 1 180 ? -13.509 12.181 11.426 1.00 78.50 180 ARG A O 1
ATOM 1416 N N . LYS A 1 181 ? -13.926 13.819 12.897 1.00 84.06 181 LYS A N 1
ATOM 1417 C CA . LYS A 1 181 ? -12.556 14.333 12.830 1.00 84.06 181 LYS A CA 1
ATOM 1418 C C . LYS A 1 181 ? -11.623 13.337 13.509 1.00 84.06 181 LYS A C 1
ATOM 1420 O O . LYS A 1 181 ? -11.964 12.788 14.550 1.00 84.06 181 LYS A O 1
ATOM 1425 N N . LEU A 1 182 ? -10.396 13.207 13.011 1.00 86.44 182 LEU A N 1
ATOM 1426 C CA . LEU A 1 182 ? -9.381 12.339 13.619 1.00 86.44 182 LEU A CA 1
ATOM 1427 C C . LEU A 1 182 ? -9.151 12.625 15.122 1.00 86.44 182 LEU A C 1
ATOM 1429 O O . LEU A 1 182 ? -8.870 11.722 15.903 1.00 86.44 182 LEU A O 1
ATOM 1433 N N . ASN A 1 183 ? -9.324 13.875 15.562 1.00 89.12 183 ASN A N 1
ATOM 1434 C CA . ASN A 1 183 ? -9.229 14.228 16.983 1.00 89.12 183 ASN A CA 1
ATOM 1435 C C . ASN A 1 183 ? -10.311 13.572 17.858 1.00 89.12 183 ASN A C 1
ATOM 1437 O O . ASN A 1 183 ? -10.063 13.349 19.041 1.00 89.12 183 ASN A O 1
ATOM 1441 N N . GLU A 1 184 ? -11.481 13.257 17.300 1.00 90.25 184 GLU A N 1
ATOM 1442 C CA . GLU A 1 184 ? -12.534 12.522 18.006 1.00 90.25 184 GLU A CA 1
ATOM 1443 C C . GLU A 1 184 ? -12.109 11.069 18.235 1.00 90.25 184 GLU A C 1
ATOM 1445 O O . GLU A 1 184 ? -12.232 10.595 19.357 1.00 90.25 184 GLU A O 1
ATOM 1450 N N . PHE A 1 185 ? -11.463 10.416 17.257 1.00 93.31 185 PHE A N 1
ATOM 1451 C CA . PHE A 1 185 ? -10.880 9.080 17.453 1.00 93.31 185 PHE A CA 1
ATOM 1452 C C . PHE A 1 185 ? -9.909 9.051 18.642 1.00 93.31 185 PHE A C 1
ATOM 1454 O O . PHE A 1 185 ? -9.992 8.170 19.495 1.00 93.31 185 PHE A O 1
ATOM 1461 N N . PHE A 1 186 ? -9.010 10.037 18.751 1.00 95.69 186 PHE A N 1
ATOM 1462 C CA . PHE A 1 186 ? -8.079 10.110 19.883 1.00 95.69 186 PHE A CA 1
ATOM 1463 C C . PHE A 1 186 ? -8.787 10.354 21.223 1.00 95.69 186 PHE A C 1
ATOM 1465 O O . PHE A 1 186 ? -8.368 9.810 22.249 1.00 95.69 186 PHE A O 1
ATOM 1472 N N . ALA A 1 187 ? -9.847 11.166 21.233 1.00 96.31 187 ALA A N 1
ATOM 1473 C CA . ALA A 1 187 ? -10.649 11.408 22.428 1.00 96.31 187 ALA A CA 1
ATOM 1474 C C . ALA A 1 187 ? -11.402 10.141 22.866 1.00 96.31 187 ALA A C 1
ATOM 1476 O O . ALA A 1 187 ? -11.340 9.781 24.043 1.00 96.31 187 ALA A O 1
ATOM 1477 N N . ASP A 1 188 ? -12.025 9.437 21.922 1.00 95.81 188 ASP A N 1
ATOM 1478 C CA . ASP A 1 188 ? -12.767 8.200 22.160 1.00 95.81 188 ASP A CA 1
ATOM 1479 C C . ASP A 1 188 ? -11.838 7.066 22.604 1.00 95.81 188 ASP A C 1
ATOM 1481 O O . ASP A 1 188 ? -12.129 6.371 23.578 1.00 95.81 188 ASP A O 1
ATOM 1485 N N . ALA A 1 189 ? -10.664 6.925 21.976 1.00 96.69 189 ALA A N 1
ATOM 1486 C CA . ALA A 1 189 ? -9.639 5.973 22.399 1.00 96.69 189 ALA A CA 1
ATOM 1487 C C . ALA A 1 189 ? -9.217 6.230 23.849 1.00 96.69 189 ALA A C 1
ATOM 1489 O O . ALA A 1 189 ? -9.205 5.311 24.669 1.00 96.69 189 ALA A O 1
ATOM 1490 N N . LYS A 1 190 ? -8.943 7.491 24.203 1.00 98.06 190 LYS A N 1
ATOM 1491 C CA . LYS A 1 190 ? -8.576 7.876 25.570 1.00 98.06 190 LYS A CA 1
ATOM 1492 C C . LYS A 1 190 ? -9.703 7.618 26.575 1.00 98.06 190 LYS A C 1
ATOM 1494 O O . LYS A 1 190 ? -9.422 7.227 27.707 1.00 98.06 190 LYS A O 1
ATOM 1499 N N . ALA A 1 191 ? -10.955 7.848 26.184 1.00 97.75 191 ALA A N 1
ATOM 1500 C CA . ALA A 1 191 ? -12.124 7.626 27.030 1.00 97.75 191 ALA A CA 1
ATOM 1501 C C . ALA A 1 191 ? -12.546 6.147 27.114 1.00 97.75 191 ALA A C 1
ATOM 1503 O O . ALA A 1 191 ? -13.315 5.788 28.004 1.00 97.75 191 ALA A O 1
ATOM 1504 N N . GLY A 1 192 ? -12.036 5.285 26.229 1.00 96.56 192 GLY A N 1
ATOM 1505 C CA . GLY A 1 192 ? -12.483 3.898 26.120 1.00 96.56 192 GLY A CA 1
ATOM 1506 C C . GLY A 1 192 ? -13.889 3.783 25.527 1.00 96.56 192 GLY A C 1
ATOM 1507 O O . GLY A 1 192 ? -14.643 2.893 25.919 1.00 96.56 192 GLY A O 1
ATOM 1508 N N . THR A 1 193 ? -14.250 4.695 24.621 1.00 95.75 193 THR A N 1
ATOM 1509 C CA . THR A 1 193 ? -15.573 4.781 23.986 1.00 95.75 193 THR A CA 1
ATOM 1510 C C . THR A 1 193 ? -15.518 4.617 22.469 1.00 95.75 193 THR A C 1
ATOM 1512 O O . THR A 1 193 ? -16.461 5.011 21.785 1.00 95.75 193 THR A O 1
ATOM 1515 N N . LEU A 1 194 ? -14.446 4.021 21.928 1.00 92.75 194 LEU A N 1
ATOM 1516 C CA . LEU A 1 194 ? -14.369 3.720 20.500 1.00 92.75 194 LEU A CA 1
ATOM 1517 C C . LEU A 1 194 ? -15.550 2.830 20.076 1.00 92.75 194 LEU A C 1
ATOM 1519 O O . LEU A 1 194 ? -15.881 1.875 20.796 1.00 92.75 194 LEU A O 1
ATOM 1523 N N . PRO A 1 195 ? -16.158 3.102 18.905 1.00 89.38 195 PRO A N 1
ATOM 1524 C CA . PRO A 1 195 ? -17.151 2.225 18.299 1.00 89.38 195 PRO A CA 1
ATOM 1525 C C . PRO A 1 195 ? -16.627 0.800 18.090 1.00 89.38 195 PRO A C 1
ATOM 1527 O O . PRO A 1 195 ? -15.425 0.574 17.966 1.00 89.38 195 PRO A O 1
ATOM 1530 N N . GLN A 1 196 ? -17.545 -0.164 17.958 1.00 88.56 196 GLN A N 1
ATOM 1531 C CA . GLN A 1 196 ? -17.194 -1.568 17.684 1.00 88.56 196 GLN A CA 1
ATOM 1532 C C . GLN A 1 196 ? -16.398 -1.754 16.383 1.00 88.56 196 GLN A C 1
ATOM 1534 O O . GLN A 1 196 ? -15.655 -2.723 16.252 1.00 88.56 196 GLN A O 1
ATOM 1539 N N . TYR A 1 197 ? -16.568 -0.842 15.426 1.00 88.31 197 TYR A N 1
ATOM 1540 C CA . TYR A 1 197 ? -15.817 -0.797 14.182 1.00 88.31 197 TYR A CA 1
ATOM 1541 C C . TYR A 1 197 ? -15.479 0.657 13.870 1.00 88.31 197 TYR A C 1
ATOM 1543 O O . TYR A 1 197 ? -16.371 1.498 13.780 1.00 88.31 197 TYR A O 1
ATOM 1551 N N . SER A 1 198 ? -14.188 0.943 13.748 1.00 89.81 198 SER A N 1
ATOM 1552 C CA . SER A 1 198 ? -13.667 2.260 13.389 1.00 89.81 198 SER A CA 1
ATOM 1553 C C . SER A 1 198 ? -12.760 2.100 12.181 1.00 89.81 198 SER A C 1
ATOM 1555 O O . SER A 1 198 ? -11.878 1.244 12.187 1.00 89.81 198 SER A O 1
ATOM 1557 N N . VAL A 1 199 ? -12.974 2.931 11.167 1.00 89.69 199 VAL A N 1
ATOM 1558 C CA . VAL A 1 199 ? -12.059 3.080 10.034 1.00 89.69 199 VAL A CA 1
ATOM 1559 C C . VAL A 1 199 ? -11.379 4.424 10.201 1.00 89.69 199 VAL A C 1
ATOM 1561 O O . VAL A 1 199 ? -12.040 5.425 10.483 1.00 89.69 199 VAL A O 1
ATOM 1564 N N . VAL A 1 200 ? -10.055 4.422 10.110 1.00 91.00 200 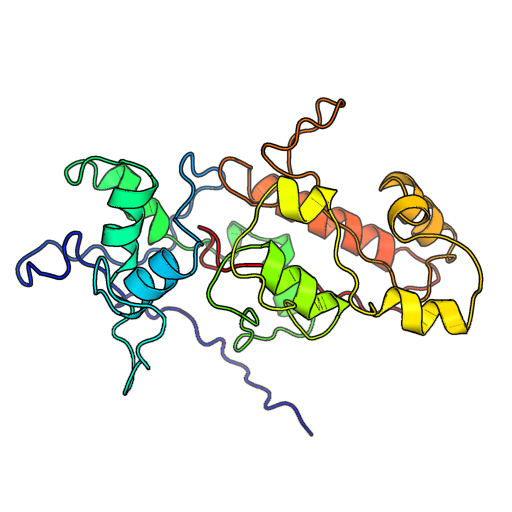VAL A N 1
ATOM 1565 C CA . VAL A 1 200 ? -9.235 5.607 10.323 1.00 91.00 200 VAL A CA 1
ATOM 1566 C C . VAL A 1 200 ? -8.422 5.832 9.066 1.00 91.00 200 VAL A C 1
ATOM 1568 O O . VAL A 1 200 ? -7.505 5.071 8.778 1.00 91.00 200 VAL A O 1
ATOM 1571 N N . ASP A 1 201 ? -8.783 6.883 8.343 1.00 87.31 201 ASP A N 1
ATOM 1572 C CA . ASP A 1 201 ? -8.129 7.259 7.100 1.00 87.31 201 ASP A CA 1
ATOM 1573 C C . ASP A 1 201 ? -7.067 8.346 7.337 1.00 87.31 201 ASP A C 1
ATOM 1575 O O . ASP A 1 201 ? -7.264 9.233 8.184 1.00 87.31 201 ASP A O 1
ATOM 1579 N N . PRO A 1 202 ? -5.938 8.293 6.607 1.00 88.62 202 PRO A N 1
ATOM 1580 C CA . PRO A 1 202 ? -4.955 9.364 6.597 1.00 88.62 202 PRO A CA 1
ATOM 1581 C C . PRO A 1 202 ? -5.496 10.616 5.888 1.00 88.62 202 PRO A C 1
ATOM 1583 O O . PRO A 1 202 ? -6.551 10.625 5.253 1.00 88.62 202 PRO A O 1
ATOM 1586 N N . PHE A 1 203 ? -4.745 11.706 5.991 1.00 83.62 203 PHE A N 1
ATOM 1587 C CA . PHE A 1 203 ? -4.913 12.870 5.135 1.00 83.62 203 PHE A CA 1
ATOM 1588 C C . PHE A 1 203 ? -4.316 12.574 3.761 1.00 83.62 203 PHE A C 1
ATOM 1590 O O . PHE A 1 203 ? -3.119 12.306 3.651 1.00 83.62 203 PHE A O 1
ATOM 1597 N N . TYR A 1 204 ? -5.164 12.645 2.734 1.00 79.69 204 TYR A N 1
ATOM 1598 C CA . TYR A 1 204 ? -4.794 12.269 1.375 1.00 79.69 204 TYR A CA 1
ATOM 1599 C C . TYR A 1 204 ? -4.071 13.359 0.602 1.00 79.69 204 TYR A C 1
ATOM 1601 O O . TYR A 1 204 ? -4.392 14.550 0.683 1.00 79.69 204 TYR A O 1
ATOM 1609 N N . THR A 1 205 ? -3.160 12.902 -0.241 1.00 70.19 205 THR A N 1
ATOM 1610 C CA . THR A 1 205 ? -2.517 13.674 -1.292 1.00 70.19 205 THR A CA 1
ATOM 1611 C C . THR A 1 205 ? -3.552 14.150 -2.311 1.00 70.19 205 THR A C 1
ATOM 1613 O O . THR A 1 205 ? -4.480 13.431 -2.671 1.00 70.19 205 THR A O 1
ATOM 1616 N N . GLY A 1 206 ? -3.421 15.388 -2.794 1.00 57.81 206 GLY A N 1
ATOM 1617 C CA . GLY A 1 206 ? -4.187 15.879 -3.949 1.00 57.81 206 GLY A CA 1
ATOM 1618 C C . GLY A 1 206 ? -5.684 16.141 -3.728 1.00 57.81 206 GLY A C 1
ATOM 1619 O O . GLY A 1 206 ? -6.318 16.740 -4.598 1.00 57.81 206 GLY A O 1
ATOM 1620 N N . LEU A 1 207 ? -6.263 15.791 -2.574 1.00 58.00 207 LEU A N 1
ATOM 1621 C CA . LEU A 1 207 ? -7.582 16.298 -2.208 1.00 58.00 207 LEU A CA 1
ATOM 1622 C C . LEU A 1 207 ? -7.456 17.774 -1.805 1.00 58.00 207 LEU A C 1
ATOM 1624 O O . LEU A 1 207 ? -6.634 18.095 -0.943 1.00 58.00 207 LEU A O 1
ATOM 1628 N N . PRO A 1 208 ? -8.282 18.687 -2.354 1.00 44.94 208 PRO A N 1
ATOM 1629 C CA . PRO A 1 208 ? -8.411 20.036 -1.825 1.00 44.94 208 PRO A CA 1
ATOM 1630 C C . PRO A 1 208 ? -9.116 19.952 -0.467 1.00 44.94 208 PRO A C 1
ATOM 1632 O O . PRO A 1 208 ? -10.298 20.260 -0.326 1.00 44.94 208 PRO A O 1
ATOM 1635 N N . CYS A 1 209 ? -8.406 19.493 0.560 1.00 47.91 209 CYS A N 1
ATOM 1636 C CA . CYS A 1 209 ? -8.842 19.713 1.919 1.00 47.91 209 CYS A CA 1
ATOM 1637 C C . CYS A 1 209 ? -8.701 21.219 2.154 1.00 47.91 209 CYS A C 1
ATOM 1639 O O . CYS A 1 209 ? -7.630 21.789 1.961 1.00 47.91 209 CYS A O 1
ATOM 1641 N N . PHE A 1 210 ? -9.774 21.890 2.574 1.00 45.25 210 PHE A N 1
ATOM 1642 C CA . PHE A 1 210 ? -9.780 23.323 2.914 1.00 45.25 210 PHE A CA 1
ATOM 1643 C C . PHE A 1 210 ? -8.906 23.663 4.143 1.00 45.25 210 PHE A C 1
ATOM 1645 O O . PHE A 1 210 ? -9.051 24.720 4.756 1.00 45.25 210 PHE A O 1
ATOM 1652 N N . VAL A 1 211 ? -8.017 22.747 4.524 1.00 52.38 211 VAL A N 1
ATOM 1653 C CA . VAL A 1 211 ? -7.098 22.808 5.645 1.00 52.38 211 VAL A CA 1
ATOM 1654 C C . VAL A 1 211 ? -5.713 22.449 5.095 1.00 52.38 211 VAL A C 1
ATOM 1656 O O . VAL A 1 211 ? -5.570 21.380 4.505 1.00 52.38 211 VAL A O 1
ATOM 1659 N N . PRO A 1 212 ? -4.693 23.307 5.268 1.00 56.56 212 PRO A N 1
ATOM 1660 C CA . PRO A 1 212 ? -3.322 22.996 4.885 1.00 56.56 212 PRO A CA 1
ATOM 1661 C C . PRO A 1 212 ? -2.743 21.994 5.890 1.00 56.56 212 PRO A C 1
ATOM 1663 O O . PRO A 1 212 ? -2.090 22.370 6.861 1.00 56.56 212 PRO A O 1
ATOM 1666 N N . VAL A 1 213 ? -3.054 20.719 5.694 1.00 68.62 213 VAL A N 1
ATOM 1667 C CA . VAL A 1 213 ? -2.425 19.600 6.397 1.00 68.62 213 VAL A CA 1
ATOM 1668 C C . VAL A 1 213 ? -1.546 18.854 5.410 1.00 68.62 213 VAL A C 1
ATOM 1670 O O . VAL A 1 213 ? -1.968 18.576 4.289 1.00 68.62 213 VAL A O 1
ATOM 1673 N N . GLU A 1 214 ? -0.311 18.577 5.821 1.00 81.06 214 GLU A N 1
ATOM 1674 C CA . GLU A 1 214 ? 0.581 17.720 5.048 1.00 81.06 214 GLU A CA 1
ATOM 1675 C C . GLU A 1 214 ? -0.030 16.316 4.959 1.00 81.06 214 GLU A C 1
ATOM 1677 O O . GLU A 1 214 ? -0.460 15.787 5.994 1.00 81.06 214 GLU A O 1
ATOM 1682 N N . PRO A 1 215 ? -0.088 15.710 3.761 1.00 86.44 215 PRO A N 1
ATOM 1683 C CA . PRO A 1 215 ? -0.597 14.361 3.637 1.00 86.44 215 PRO A CA 1
ATOM 1684 C C . PRO A 1 215 ? 0.316 13.348 4.331 1.00 86.44 215 PRO A C 1
ATOM 1686 O O . PRO A 1 215 ? 1.522 13.557 4.526 1.00 86.44 215 PRO A O 1
ATOM 1689 N N . ASN A 1 216 ? -0.298 12.246 4.738 1.00 90.94 216 ASN A N 1
ATOM 1690 C CA . ASN A 1 216 ? 0.336 11.170 5.493 1.00 90.94 216 ASN A CA 1
ATOM 1691 C C . ASN A 1 216 ? -0.244 9.800 5.113 1.00 90.94 216 ASN A C 1
ATOM 1693 O O . ASN A 1 216 ? -0.327 8.905 5.949 1.00 90.94 216 ASN A O 1
ATOM 1697 N N . ASP A 1 217 ? -0.673 9.680 3.859 1.00 88.00 217 ASP A N 1
ATOM 1698 C CA . ASP A 1 217 ? -1.262 8.496 3.232 1.00 88.00 217 ASP A CA 1
ATOM 1699 C C . ASP A 1 217 ? -0.234 7.586 2.554 1.00 88.00 217 ASP A C 1
ATOM 1701 O O . ASP A 1 217 ? -0.613 6.566 1.993 1.00 88.00 217 ASP A O 1
ATOM 1705 N N . GLU A 1 218 ? 1.046 7.965 2.604 1.00 91.19 218 GLU A N 1
ATOM 1706 C CA . GLU A 1 218 ? 2.164 7.281 1.938 1.00 91.19 218 GLU A CA 1
ATOM 1707 C C . GLU A 1 218 ? 2.050 7.243 0.401 1.00 91.19 218 GLU A C 1
ATOM 1709 O O . GLU A 1 218 ? 2.881 6.640 -0.267 1.00 91.19 218 GLU A O 1
ATOM 1714 N N . HIS A 1 219 ? 1.082 7.945 -0.190 1.00 89.50 219 HIS A N 1
ATOM 1715 C CA . HIS A 1 219 ? 0.927 8.021 -1.639 1.00 89.50 219 HIS A CA 1
ATOM 1716 C C . HIS A 1 219 ? 1.891 9.068 -2.220 1.00 89.50 219 HIS A C 1
ATOM 1718 O O . HIS A 1 219 ? 1.879 10.211 -1.754 1.00 89.50 219 HIS A O 1
ATOM 1724 N N . PRO A 1 220 ? 2.681 8.777 -3.269 1.00 88.81 220 PRO A N 1
ATOM 1725 C CA . PRO A 1 220 ? 3.516 9.784 -3.921 1.00 88.81 220 PRO A CA 1
ATOM 1726 C C . PRO A 1 220 ? 2.742 11.053 -4.335 1.00 88.81 220 PRO A C 1
ATOM 1728 O O . PRO A 1 220 ? 1.632 10.959 -4.859 1.00 88.81 220 PRO A O 1
ATOM 1731 N N . PRO A 1 221 ? 3.289 12.266 -4.142 1.00 89.00 221 PRO A N 1
ATOM 1732 C CA . PRO A 1 221 ? 4.621 12.570 -3.625 1.00 89.00 221 PRO A CA 1
ATOM 1733 C C . PRO A 1 221 ? 4.683 12.795 -2.107 1.00 89.00 221 PRO A C 1
ATOM 1735 O O . PRO A 1 221 ? 5.532 13.544 -1.619 1.00 89.00 221 PRO A O 1
ATOM 1738 N N . SER A 1 222 ? 3.768 12.213 -1.340 1.00 88.06 222 SER A N 1
ATOM 1739 C CA . SER A 1 222 ? 3.757 12.357 0.113 1.00 88.06 222 SER A CA 1
ATOM 1740 C C . SER A 1 222 ? 4.803 11.485 0.788 1.00 88.06 222 SER A C 1
ATOM 1742 O O . SER A 1 222 ? 5.204 10.436 0.296 1.00 88.06 222 SER A O 1
ATOM 1744 N N . SER A 1 223 ? 5.276 11.965 1.938 1.00 92.00 223 SER A N 1
ATOM 1745 C CA . SER A 1 223 ? 6.361 11.321 2.667 1.00 92.00 223 SER A CA 1
ATOM 1746 C C . SER A 1 223 ? 5.894 10.049 3.368 1.00 92.00 223 SER A C 1
ATOM 1748 O O . SER A 1 223 ? 5.016 10.110 4.232 1.00 92.00 223 SER A O 1
ATOM 1750 N N . VAL A 1 224 ? 6.563 8.927 3.111 1.00 93.88 224 VAL A N 1
ATOM 1751 C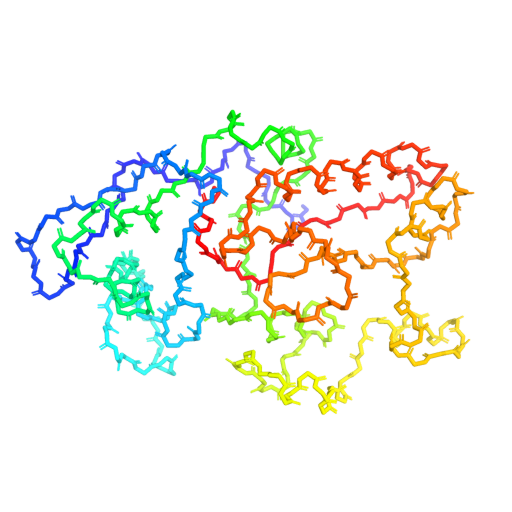 CA . VAL A 1 224 ? 6.357 7.668 3.850 1.00 93.88 224 VAL A CA 1
ATOM 1752 C C . VAL A 1 224 ? 6.669 7.845 5.340 1.00 93.88 224 VAL A C 1
ATOM 1754 O O . VAL A 1 224 ? 5.990 7.299 6.203 1.00 93.88 224 VAL A O 1
ATOM 1757 N N . ALA A 1 225 ? 7.610 8.731 5.689 1.00 94.44 225 ALA A N 1
ATOM 1758 C CA . ALA A 1 225 ? 7.891 9.044 7.091 1.00 94.44 225 ALA A CA 1
ATOM 1759 C C . ALA A 1 225 ? 6.698 9.709 7.810 1.00 94.44 225 ALA A C 1
ATOM 1761 O O . ALA A 1 225 ? 6.584 9.605 9.035 1.00 94.44 225 ALA A O 1
ATOM 1762 N N . ASN A 1 226 ? 5.815 10.409 7.085 1.00 94.38 226 ASN A N 1
ATOM 1763 C CA . ASN A 1 226 ? 4.591 10.970 7.664 1.00 94.38 226 ASN A CA 1
ATOM 1764 C C . ASN A 1 226 ? 3.548 9.873 7.921 1.00 94.38 226 ASN A C 1
ATOM 1766 O O . ASN A 1 226 ? 2.844 9.943 8.934 1.00 94.38 226 ASN A O 1
ATOM 1770 N N . GLY A 1 227 ? 3.472 8.860 7.055 1.00 94.31 227 GLY A N 1
ATOM 1771 C CA . GLY A 1 227 ? 2.620 7.687 7.253 1.00 94.31 227 GLY A CA 1
ATOM 1772 C C . GLY A 1 227 ? 3.073 6.806 8.418 1.00 94.31 227 GLY A C 1
ATOM 1773 O O . GLY A 1 227 ? 2.275 6.532 9.314 1.00 94.31 227 GLY A O 1
ATOM 1774 N N . GLU A 1 228 ? 4.374 6.531 8.547 1.00 96.12 228 GLU A N 1
ATOM 1775 C CA . GLU A 1 228 ? 4.959 5.863 9.723 1.00 96.12 228 GLU A CA 1
ATOM 1776 C C . GLU A 1 228 ? 4.578 6.578 11.036 1.00 96.12 228 GLU A C 1
ATOM 1778 O O . GLU A 1 228 ? 4.155 5.964 12.023 1.00 96.12 228 GLU A O 1
ATOM 1783 N N . GLN A 1 229 ? 4.659 7.914 11.052 1.00 96.31 229 GLN A N 1
ATOM 1784 C CA . GLN A 1 229 ? 4.226 8.722 12.196 1.00 96.31 229 GLN A CA 1
ATOM 1785 C C . GLN A 1 229 ? 2.717 8.630 12.441 1.00 96.31 229 GLN A C 1
ATOM 1787 O O . GLN A 1 229 ? 2.280 8.624 13.597 1.00 96.31 229 GLN A O 1
ATOM 1792 N N . PHE A 1 230 ? 1.910 8.579 11.384 1.00 95.56 230 PHE A N 1
ATOM 1793 C CA . PHE A 1 230 ? 0.467 8.410 11.487 1.00 95.56 230 PHE A CA 1
ATOM 1794 C C . PHE A 1 230 ? 0.110 7.056 12.104 1.00 95.56 230 PHE A C 1
ATOM 1796 O O . PHE A 1 230 ? -0.560 7.032 13.140 1.00 95.56 230 PHE A O 1
ATOM 1803 N N . ILE A 1 231 ? 0.646 5.960 11.562 1.00 97.12 231 ILE A N 1
ATOM 1804 C CA . ILE A 1 231 ? 0.478 4.596 12.082 1.00 97.12 231 ILE A CA 1
ATOM 1805 C C . ILE A 1 231 ? 0.876 4.541 13.559 1.00 97.12 231 ILE A C 1
ATOM 1807 O O . ILE A 1 231 ? 0.104 4.070 14.400 1.00 97.12 231 ILE A O 1
ATOM 1811 N N . LYS A 1 232 ? 2.038 5.109 13.908 1.00 97.81 232 LYS A N 1
ATOM 1812 C CA . LYS A 1 232 ? 2.512 5.177 15.296 1.00 97.81 232 LYS A CA 1
ATOM 1813 C C . LYS A 1 232 ? 1.506 5.865 16.214 1.00 97.81 232 LYS A C 1
ATOM 1815 O O . LYS A 1 232 ? 1.214 5.351 17.293 1.00 97.81 232 LYS A O 1
ATOM 1820 N N . ARG A 1 233 ? 0.968 7.019 15.805 1.00 97.56 233 ARG A N 1
ATOM 1821 C CA . ARG A 1 233 ? -0.003 7.786 16.603 1.00 97.56 233 ARG A CA 1
ATOM 1822 C C . ARG A 1 233 ? -1.292 7.002 16.837 1.00 97.56 233 ARG A C 1
ATOM 1824 O O . ARG A 1 233 ? -1.817 7.044 17.949 1.00 97.56 233 ARG A O 1
ATOM 1831 N N . ILE A 1 234 ? -1.792 6.292 15.823 1.00 97.44 234 ILE A N 1
ATOM 1832 C CA . ILE A 1 234 ? -2.983 5.439 15.956 1.00 97.44 234 ILE A CA 1
ATOM 1833 C C . ILE A 1 234 ? -2.708 4.278 16.912 1.00 97.44 234 ILE A C 1
ATOM 1835 O O . ILE A 1 234 ? -3.466 4.077 17.865 1.00 97.44 234 ILE A O 1
ATOM 1839 N N . TYR A 1 235 ? -1.600 3.562 16.709 1.00 98.06 235 TYR A N 1
ATOM 1840 C CA . TYR A 1 235 ? -1.198 2.451 17.567 1.00 98.06 235 TYR A CA 1
ATOM 1841 C C . TYR A 1 235 ? -1.040 2.882 19.030 1.00 98.06 235 TYR A C 1
ATOM 1843 O O . TYR A 1 235 ? -1.582 2.235 19.923 1.00 98.06 235 TYR A O 1
ATOM 1851 N N . GLU A 1 236 ? -0.343 3.988 19.302 1.00 98.38 236 GLU A N 1
ATOM 1852 C CA . GLU A 1 236 ? -0.127 4.469 20.671 1.00 98.38 236 GLU A CA 1
ATOM 1853 C C . GLU A 1 236 ? -1.422 4.918 21.349 1.00 98.38 236 GLU A C 1
ATOM 1855 O O . GLU A 1 236 ? -1.614 4.640 22.535 1.00 98.38 236 GLU A O 1
ATOM 1860 N N . ALA A 1 237 ? -2.329 5.562 20.611 1.00 98.06 237 ALA A N 1
ATOM 1861 C CA . ALA A 1 237 ? -3.637 5.937 21.134 1.00 98.06 237 ALA A CA 1
ATOM 1862 C C . ALA A 1 237 ? -4.468 4.707 21.516 1.00 98.06 237 ALA A C 1
ATOM 1864 O O . ALA A 1 237 ? -5.061 4.674 22.595 1.00 98.06 237 ALA A O 1
ATOM 1865 N N . LEU A 1 238 ? -4.470 3.675 20.666 1.00 97.44 238 LEU A N 1
ATOM 1866 C CA . LEU A 1 238 ? -5.176 2.430 20.949 1.00 97.44 238 LEU A CA 1
ATOM 1867 C C . LEU A 1 238 ? -4.524 1.662 22.106 1.00 97.44 238 LEU A C 1
ATOM 1869 O O . LEU A 1 238 ? -5.225 1.184 22.993 1.00 97.44 238 LEU A O 1
ATOM 1873 N N . ARG A 1 239 ? -3.190 1.587 22.142 1.00 97.75 239 ARG A N 1
ATOM 1874 C CA . ARG A 1 239 ? -2.423 0.927 23.210 1.00 97.75 239 ARG A CA 1
ATOM 1875 C C . ARG A 1 239 ? -2.629 1.575 24.576 1.00 97.75 239 ARG A C 1
ATOM 1877 O O . ARG A 1 239 ? -2.617 0.878 25.587 1.00 97.75 239 ARG A O 1
ATOM 1884 N N . ALA A 1 240 ? -2.818 2.892 24.614 1.00 98.31 240 ALA A N 1
ATOM 1885 C CA . ALA A 1 240 ? -3.126 3.629 25.836 1.00 98.31 240 ALA A CA 1
ATOM 1886 C C . ALA A 1 240 ? -4.618 3.581 26.225 1.00 98.31 240 ALA A C 1
ATOM 1888 O O . ALA A 1 240 ? -4.977 4.033 27.314 1.00 98.31 240 ALA A O 1
ATOM 1889 N N . SER A 1 241 ? -5.490 3.065 25.354 1.00 98.38 241 SER A N 1
ATOM 1890 C CA . SER A 1 241 ? -6.932 3.019 25.585 1.00 98.38 241 SER A CA 1
ATOM 1891 C C . SER A 1 241 ? -7.316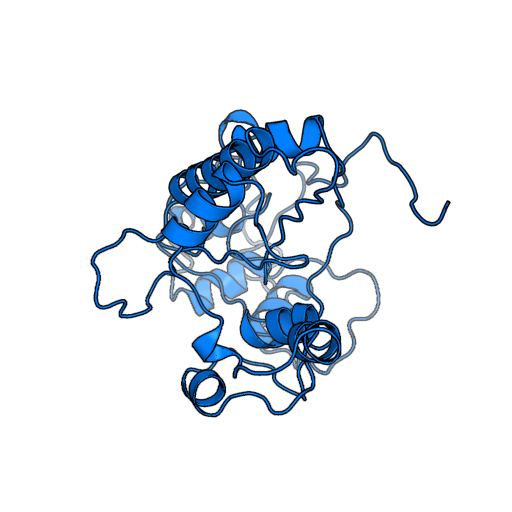 1.999 26.664 1.00 98.38 241 SER A C 1
ATOM 1893 O O . SER A 1 241 ? -6.789 0.882 26.666 1.00 98.38 241 SER A O 1
ATOM 1895 N N . PRO A 1 242 ? -8.334 2.286 27.503 1.00 98.44 242 PRO A N 1
ATOM 1896 C CA . PRO A 1 242 ? -8.977 1.273 28.344 1.00 98.44 242 PRO A CA 1
ATOM 1897 C C . PRO A 1 242 ? -9.521 0.065 27.560 1.00 98.44 242 PRO A C 1
ATOM 1899 O O . PRO A 1 242 ? -9.707 -1.005 28.137 1.00 98.44 242 PRO A O 1
ATOM 1902 N N . GLN A 1 243 ? -9.774 0.218 26.253 1.00 97.06 243 GLN A N 1
ATOM 1903 C CA . GLN A 1 243 ? -10.269 -0.849 25.380 1.00 97.06 243 GLN A CA 1
ATOM 1904 C C . GLN A 1 243 ? -9.160 -1.719 24.763 1.00 97.06 243 GLN A C 1
ATOM 1906 O O . GLN A 1 243 ? -9.502 -2.702 24.118 1.00 97.06 243 GLN A O 1
ATOM 1911 N N . TRP A 1 244 ? -7.865 -1.430 24.974 1.00 97.56 244 TRP A N 1
ATOM 1912 C CA . TRP A 1 244 ? -6.736 -2.118 24.315 1.00 97.56 244 TRP A CA 1
ATOM 1913 C C . TRP A 1 244 ? -6.870 -3.649 24.260 1.00 97.56 244 TRP A C 1
ATOM 1915 O O . TRP A 1 244 ? -6.796 -4.240 23.187 1.00 97.56 244 TRP A O 1
ATOM 1925 N N . ASN A 1 245 ? -7.134 -4.289 25.404 1.00 97.56 245 ASN A N 1
ATOM 1926 C CA . ASN A 1 245 ? -7.207 -5.754 25.508 1.00 97.56 245 ASN A CA 1
ATOM 1927 C C . ASN A 1 245 ? -8.420 -6.379 24.788 1.00 97.56 245 ASN A C 1
ATOM 1929 O O . ASN A 1 245 ? -8.498 -7.600 24.694 1.00 97.56 245 ASN A O 1
ATOM 1933 N N . ASN A 1 246 ? -9.360 -5.562 24.307 1.00 96.38 246 ASN A N 1
ATOM 1934 C CA . ASN A 1 246 ? -10.564 -5.979 23.587 1.00 96.38 246 ASN A CA 1
ATOM 1935 C C . ASN A 1 246 ? -10.618 -5.403 22.161 1.00 96.38 246 ASN A C 1
ATOM 1937 O O . ASN A 1 246 ? -11.681 -5.415 21.540 1.00 96.38 246 ASN A O 1
ATOM 1941 N N . SER A 1 247 ? -9.496 -4.888 21.656 1.00 96.19 247 SER A N 1
ATOM 1942 C CA . SER A 1 247 ? -9.407 -4.248 20.346 1.00 96.19 247 SER A CA 1
ATOM 1943 C C . SER A 1 247 ? -8.529 -5.051 19.391 1.00 96.19 247 SER A C 1
ATOM 1945 O O . SER A 1 247 ? -7.531 -5.647 19.791 1.00 96.19 247 SER A O 1
ATOM 1947 N N . LEU A 1 248 ? -8.881 -5.014 18.106 1.00 95.75 248 LEU A N 1
ATOM 1948 C CA . LEU A 1 248 ? -8.048 -5.491 17.005 1.00 95.75 248 LEU A CA 1
ATOM 1949 C C . LEU A 1 248 ? -7.689 -4.295 16.121 1.00 95.75 248 LEU A C 1
ATOM 1951 O O . LEU A 1 248 ? -8.584 -3.625 15.609 1.00 95.75 248 LEU A O 1
ATOM 1955 N N . LEU A 1 249 ? -6.393 -4.046 15.937 1.00 96.38 249 LEU A N 1
ATOM 1956 C CA . LEU A 1 249 ? -5.893 -3.098 14.945 1.00 96.38 249 LEU A CA 1
ATOM 1957 C C . LEU A 1 249 ? -5.526 -3.859 13.672 1.00 96.38 249 LEU A C 1
ATOM 1959 O O . LEU A 1 249 ? -4.727 -4.791 13.726 1.00 96.38 249 LEU A O 1
ATOM 1963 N N . ILE A 1 250 ? -6.099 -3.444 12.546 1.00 95.81 250 ILE A N 1
ATOM 1964 C CA . ILE A 1 250 ? -5.735 -3.919 11.211 1.00 95.81 250 ILE A CA 1
ATOM 1965 C C . ILE A 1 250 ? -5.157 -2.725 10.458 1.00 95.81 250 ILE A C 1
ATOM 1967 O O . ILE A 1 250 ? -5.791 -1.673 10.404 1.00 95.81 250 ILE A O 1
ATOM 1971 N N . ILE A 1 251 ? -3.966 -2.901 9.895 1.00 95.12 251 ILE A N 1
ATOM 1972 C CA . ILE A 1 251 ? -3.322 -1.940 8.997 1.00 95.12 251 ILE A CA 1
ATOM 1973 C C . ILE A 1 251 ? -3.261 -2.616 7.630 1.00 95.12 251 ILE A C 1
ATOM 1975 O O . ILE A 1 251 ? -2.808 -3.754 7.527 1.00 95.12 251 ILE A O 1
ATOM 1979 N N . THR A 1 252 ? -3.777 -1.948 6.603 1.00 92.94 252 THR A N 1
ATOM 1980 C CA . THR A 1 252 ? -3.783 -2.436 5.221 1.00 92.94 252 THR A CA 1
ATOM 1981 C C . THR A 1 252 ? -3.668 -1.258 4.268 1.00 92.94 252 THR A C 1
ATOM 1983 O O . THR A 1 252 ? -4.035 -0.137 4.615 1.00 92.94 252 THR A O 1
ATOM 1986 N N . TYR A 1 253 ? -3.220 -1.560 3.059 1.00 91.38 253 TYR A N 1
ATOM 1987 C CA . TYR A 1 253 ? -3.154 -0.649 1.927 1.00 91.38 253 TYR A CA 1
ATOM 1988 C C . TYR A 1 253 ? -4.277 -0.980 0.937 1.00 91.38 253 TYR A C 1
ATOM 1990 O O . TYR A 1 253 ? -4.783 -2.109 0.925 1.00 91.38 253 TYR A O 1
ATOM 1998 N N . ASP A 1 254 ? -4.712 0.006 0.158 1.00 88.38 254 ASP A N 1
ATOM 1999 C CA . ASP A 1 254 ? -5.766 -0.129 -0.852 1.00 88.38 254 ASP A CA 1
ATOM 2000 C C . ASP A 1 254 ? -5.231 -0.509 -2.242 1.00 88.38 254 ASP A C 1
ATOM 2002 O O . ASP A 1 254 ? -5.990 -1.045 -3.050 1.00 88.38 254 ASP A O 1
ATOM 2006 N N . GLU A 1 255 ? -3.940 -0.308 -2.501 1.00 87.62 255 GLU A N 1
ATOM 2007 C CA . GLU A 1 255 ? -3.239 -0.704 -3.728 1.00 87.62 255 GLU A CA 1
ATOM 2008 C C . GLU A 1 255 ? -1.736 -0.939 -3.483 1.00 87.62 255 GLU A C 1
ATOM 2010 O O . GLU A 1 255 ? -1.246 -0.743 -2.372 1.00 87.62 255 GLU A O 1
ATOM 2015 N N . HIS A 1 256 ? -1.006 -1.411 -4.501 1.00 79.06 256 HIS A N 1
ATOM 2016 C CA . HIS A 1 256 ? 0.421 -1.755 -4.396 1.00 79.06 256 HIS A CA 1
ATOM 2017 C C . HIS A 1 256 ? 1.372 -0.551 -4.449 1.00 79.06 256 HIS A C 1
ATOM 2019 O O . HIS A 1 256 ? 2.528 -0.730 -4.090 1.00 79.06 256 HIS A O 1
ATOM 2025 N N . GLY A 1 257 ? 0.894 0.649 -4.816 1.00 63.25 257 GLY A N 1
ATOM 2026 C CA . GLY A 1 257 ? 1.632 1.923 -4.748 1.00 63.25 257 GLY A CA 1
ATOM 2027 C C . GLY A 1 257 ? 3.052 1.905 -5.346 1.00 63.25 257 GLY A C 1
ATOM 2028 O O . GLY A 1 257 ? 3.469 0.960 -6.006 1.00 63.25 257 GLY A O 1
ATOM 2029 N N . SER A 1 258 ? 3.831 2.966 -5.126 1.00 52.59 258 SER A N 1
ATOM 2030 C CA . SER A 1 258 ? 5.283 2.966 -5.392 1.00 52.59 258 SER A CA 1
ATOM 2031 C C . SER A 1 258 ? 6.104 2.349 -4.257 1.00 52.59 258 SER A C 1
ATOM 2033 O O . SER A 1 258 ? 7.332 2.395 -4.295 1.00 52.59 258 SER A O 1
ATOM 2035 N N . ILE A 1 259 ? 5.441 1.876 -3.200 1.00 49.66 259 ILE A N 1
ATOM 2036 C CA . ILE A 1 259 ? 6.085 1.382 -1.989 1.00 49.66 259 ILE A CA 1
ATOM 2037 C C . ILE A 1 259 ? 6.138 -0.132 -2.082 1.00 49.66 259 ILE A C 1
ATOM 2039 O O . ILE A 1 259 ? 5.182 -0.832 -1.756 1.00 49.66 259 ILE A O 1
ATOM 2043 N N . GLU A 1 260 ? 7.292 -0.637 -2.498 1.00 51.31 260 GLU A N 1
ATOM 2044 C CA . GLU A 1 260 ? 7.632 -2.034 -2.274 1.00 51.31 260 GLU A CA 1
ATOM 2045 C C . GLU A 1 260 ? 8.153 -2.164 -0.826 1.00 51.31 260 GLU A C 1
ATOM 2047 O O . GLU A 1 260 ? 9.211 -1.629 -0.479 1.00 51.31 260 GLU A O 1
ATOM 2052 N N . LEU A 1 261 ? 7.359 -2.798 0.047 1.00 37.19 261 LEU A N 1
ATOM 2053 C CA . LEU A 1 261 ? 7.737 -3.160 1.425 1.00 37.19 261 LEU A CA 1
ATOM 2054 C C . LEU A 1 261 ? 8.515 -4.481 1.468 1.00 37.19 261 LEU A C 1
ATOM 2056 O O . LEU A 1 261 ? 8.110 -5.432 0.760 1.00 37.19 261 LEU A O 1
#

InterPro domains:
  IPR007312 Phosphoesterase [PF04185] (10-168)
  IPR007312 Phosphoesterase [PF04185] (180-258)
  IPR007312 Phosphoesterase [PTHR31956] (8-168)
  IPR017850 Alkaline-phosphatase-like, core domain superfamily [G3DSA:3.40.720.10] (1-161)
  IPR017850 Alkaline-phosphatase-like, core domain superfamily [G3DSA:3.40.720.10] (174-259)

Secondary structure (DSSP, 8-state):
--S---SS-----S--EEES-TT-TTSPEEE-BS---S--S-PPP-SHHHHHHHHH--TT--TTSPPPSS-----HHHHHHHHTT--TT-HHHHGGGGBBPPTTT-HHHHHHHHHS---TT---SSSS-HHHHHHHHHHSS-TT--S--HHHHHH---SPPHHHHHHTTS----TGGG---HHHHHHHHHHT---SS---PPPPTT---SS-----S--TTS-HHHHHHHHHHHHHHHHTSTTGGG-------SS--S-B-

Sequence (261 aa):
GYFNYSEEIRGLTGKEYNLLDTKNPNGQNIYATNDAVYVDPDDPGHGIPDVYEQITGIQGGDPRTPITGVPPMSGFLQSFARTANINKTDVARLKHVMNAFKPTDLPVTYELAKNFALFDGWYASVPGPTTPNRLYIHTATSNGEYATTFQGIIDGFNQRSIFDNLDERLRTESGFSKMRKLNEFFADAKAGTLPQYSVVDPFYTGLPCFVPVEPNDEHPPSSVANGEQFIKRIYEALRASPQWNNSLLIITYDEHGSIEL